Protein AF-A0A1W9VYF2-F1 (afdb_monomer_lite)

pLDDT: mean 95.21, std 4.25, range [75.44, 98.88]

Structure (mmCIF, N/CA/C/O backbone):
data_AF-A0A1W9VYF2-F1
#
_entry.id   AF-A0A1W9VYF2-F1
#
loop_
_atom_site.group_PDB
_atom_site.id
_atom_site.type_symbol
_atom_site.label_atom_id
_atom_site.label_alt_id
_atom_site.label_comp_id
_atom_site.label_asym_id
_atom_site.label_entity_id
_atom_site.label_seq_id
_atom_site.pdbx_PDB_ins_code
_atom_site.Cartn_x
_atom_site.Cartn_y
_atom_site.Cartn_z
_atom_site.occupancy
_atom_site.B_iso_or_equiv
_atom_site.auth_seq_id
_atom_site.auth_comp_id
_atom_site.auth_asym_id
_atom_site.auth_atom_id
_atom_site.pdbx_PDB_model_num
ATOM 1 N N . MET A 1 1 ? -9.624 -2.101 23.309 1.00 89.81 1 MET A N 1
ATOM 2 C CA . MET A 1 1 ? -10.093 -1.834 21.941 1.00 89.81 1 MET A CA 1
ATOM 3 C C . MET A 1 1 ? -11.148 -2.857 21.563 1.00 89.81 1 MET A C 1
ATOM 5 O O . MET A 1 1 ? -10.836 -4.040 21.660 1.00 89.81 1 MET A O 1
ATOM 9 N N . LYS A 1 2 ? -12.375 -2.446 21.208 1.00 95.94 2 LYS A N 1
ATOM 10 C CA . LYS A 1 2 ? -13.459 -3.371 20.813 1.00 95.94 2 LYS A CA 1
ATOM 11 C C . LYS A 1 2 ? -13.725 -3.391 19.311 1.00 95.94 2 LYS A C 1
ATOM 13 O O . LYS A 1 2 ? -13.989 -4.467 18.780 1.00 95.94 2 LYS A O 1
ATOM 18 N N . ARG A 1 3 ? -13.649 -2.240 18.632 1.00 98.38 3 ARG A N 1
ATOM 19 C CA . ARG A 1 3 ? -13.927 -2.127 17.190 1.00 98.38 3 ARG A CA 1
ATOM 20 C C . ARG A 1 3 ? -12.833 -1.376 16.450 1.00 98.38 3 ARG A C 1
ATOM 22 O O . ARG A 1 3 ? -12.400 -0.316 16.900 1.00 98.38 3 ARG A O 1
ATOM 29 N N . ILE A 1 4 ? -12.430 -1.901 15.298 1.00 98.50 4 ILE A N 1
ATOM 30 C CA . ILE A 1 4 ? -11.507 -1.233 14.375 1.00 98.50 4 ILE A CA 1
ATOM 31 C C . ILE A 1 4 ? -12.092 -1.161 12.969 1.00 98.50 4 ILE A C 1
ATOM 33 O O . ILE A 1 4 ? -12.910 -1.998 12.588 1.00 98.50 4 ILE A O 1
ATOM 37 N N . ALA A 1 5 ? -11.613 -0.209 12.178 1.00 98.75 5 ALA A N 1
ATOM 38 C CA . ALA A 1 5 ? -11.848 -0.144 10.747 1.00 98.75 5 ALA A CA 1
ATOM 39 C C . ALA A 1 5 ? -10.572 -0.405 9.946 1.00 98.75 5 ALA A C 1
ATOM 41 O O . ALA A 1 5 ? -9.467 -0.083 10.381 1.00 98.75 5 ALA A O 1
ATOM 42 N N . ILE A 1 6 ? -10.733 -0.962 8.750 1.00 98.88 6 ILE A N 1
ATOM 43 C CA . ILE A 1 6 ? -9.671 -1.143 7.763 1.00 98.88 6 ILE A CA 1
ATOM 44 C C . ILE A 1 6 ? -10.115 -0.464 6.473 1.00 98.88 6 ILE A C 1
ATOM 46 O O . ILE A 1 6 ? -11.250 -0.653 6.029 1.00 98.88 6 ILE A O 1
ATOM 50 N N . LEU A 1 7 ? -9.214 0.294 5.852 1.00 98.56 7 LEU A N 1
ATOM 51 C CA . LEU A 1 7 ? -9.429 0.865 4.526 1.00 98.56 7 LEU A CA 1
ATOM 52 C C . LEU A 1 7 ? -8.199 0.701 3.641 1.00 98.56 7 LEU A C 1
ATOM 54 O O . LEU A 1 7 ? -7.068 0.611 4.122 1.00 98.56 7 LEU A O 1
ATOM 58 N N . THR A 1 8 ? -8.433 0.725 2.332 1.00 98.56 8 THR A N 1
ATOM 59 C CA . THR A 1 8 ? -7.388 0.913 1.322 1.00 98.56 8 THR A CA 1
ATOM 60 C C . THR A 1 8 ? -7.601 2.224 0.590 1.00 98.56 8 THR A C 1
ATOM 62 O O . THR A 1 8 ? -8.731 2.550 0.225 1.00 98.56 8 THR A O 1
ATOM 65 N N . SER A 1 9 ? -6.527 2.975 0.365 1.00 97.25 9 SER A N 1
ATOM 66 C CA . SER A 1 9 ? -6.583 4.276 -0.303 1.00 97.25 9 SER A CA 1
ATOM 67 C C . SER A 1 9 ? -5.342 4.505 -1.167 1.00 97.25 9 SER A C 1
ATOM 69 O O .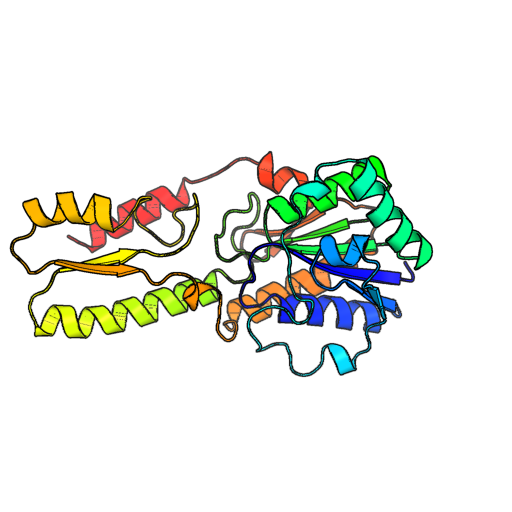 SER A 1 9 ? -4.241 4.076 -0.821 1.00 97.25 9 SER A O 1
ATOM 71 N N . GLY A 1 10 ? -5.515 5.224 -2.276 1.00 94.25 10 GLY A N 1
ATOM 72 C CA . GLY A 1 10 ? -4.470 5.470 -3.269 1.00 94.25 10 GLY A CA 1
ATOM 73 C C . GLY A 1 10 ? -4.517 4.490 -4.442 1.00 94.25 10 GLY A C 1
ATOM 74 O O . GLY A 1 10 ? -5.559 3.901 -4.732 1.00 94.25 10 GLY A O 1
ATOM 75 N N . GLY A 1 11 ? -3.399 4.364 -5.159 1.00 94.00 11 GLY A N 1
ATOM 76 C CA . GLY A 1 11 ? -3.249 3.328 -6.181 1.00 94.00 11 GLY A CA 1
ATOM 77 C C . GLY A 1 11 ? -3.254 1.945 -5.545 1.00 94.00 11 GLY A C 1
ATOM 78 O O . GLY A 1 11 ? -2.659 1.773 -4.488 1.00 94.00 11 GLY A O 1
ATOM 79 N N . ASP A 1 12 ? -3.924 0.979 -6.162 1.00 94.81 12 ASP A N 1
ATOM 80 C CA . ASP A 1 12 ? -3.864 -0.401 -5.706 1.00 94.81 12 ASP A CA 1
ATOM 81 C C . ASP A 1 12 ? -2.477 -1.008 -5.950 1.00 94.81 12 ASP A C 1
ATOM 83 O O . ASP A 1 12 ? -1.763 -0.627 -6.880 1.00 94.81 12 ASP A O 1
ATOM 87 N N . ALA A 1 13 ? -2.101 -1.938 -5.074 1.00 97.44 13 ALA A N 1
ATOM 88 C CA . ALA A 1 13 ? -0.826 -2.635 -5.122 1.00 97.44 13 ALA A CA 1
ATOM 89 C C . ALA A 1 13 ? -1.033 -4.129 -4.809 1.00 97.44 13 ALA A C 1
ATOM 91 O O . ALA A 1 13 ? -1.856 -4.466 -3.937 1.00 97.44 13 ALA A O 1
ATOM 92 N N . PRO A 1 14 ? -0.314 -5.048 -5.480 1.00 98.44 14 PRO A N 1
ATOM 93 C CA . PRO A 1 14 ? -0.418 -6.471 -5.187 1.00 98.44 14 PRO A CA 1
ATOM 94 C C . PRO A 1 14 ? -0.058 -6.760 -3.726 1.00 98.44 14 PRO A C 1
ATOM 96 O O . PRO A 1 14 ? 1.041 -6.479 -3.269 1.00 98.44 14 PRO A O 1
ATOM 99 N N . GLY A 1 15 ? -0.996 -7.341 -2.974 1.00 98.38 15 GLY A N 1
ATOM 100 C CA . GLY A 1 15 ? -0.792 -7.683 -1.560 1.00 98.38 15 GLY A CA 1
ATOM 101 C C . GLY A 1 15 ? -1.627 -6.862 -0.577 1.00 98.38 15 GLY A C 1
ATOM 102 O O . GLY A 1 15 ? -1.726 -7.250 0.588 1.00 98.38 15 GLY A O 1
ATOM 103 N N . MET A 1 16 ? -2.336 -5.818 -1.026 1.00 98.62 16 MET A N 1
ATOM 104 C CA . MET A 1 16 ? -3.302 -5.102 -0.176 1.00 98.62 16 MET A CA 1
ATOM 105 C C . MET A 1 16 ? -4.349 -6.046 0.440 1.00 98.62 16 MET A C 1
ATOM 107 O O . MET A 1 16 ? -4.619 -5.977 1.639 1.00 98.62 16 MET A O 1
ATOM 111 N N . ASN A 1 17 ? -4.880 -7.001 -0.334 1.00 98.75 17 ASN A N 1
ATOM 112 C CA . ASN A 1 17 ? -5.787 -8.030 0.191 1.00 98.75 17 ASN A CA 1
ATOM 113 C C . ASN A 1 17 ? -5.143 -8.927 1.260 1.00 98.75 17 ASN A C 1
ATOM 115 O O . ASN A 1 17 ? -5.816 -9.336 2.208 1.00 98.75 17 ASN A O 1
ATOM 119 N N . ALA A 1 18 ? -3.847 -9.231 1.141 1.00 98.75 18 ALA A N 1
ATOM 120 C CA . ALA A 1 18 ? -3.127 -10.005 2.148 1.00 98.75 18 ALA A CA 1
ATOM 121 C C . ALA A 1 18 ? -2.985 -9.215 3.462 1.00 98.75 18 ALA A C 1
ATOM 123 O O . ALA A 1 18 ? -3.180 -9.793 4.535 1.00 98.75 18 ALA A O 1
ATOM 124 N N . ALA A 1 19 ? -2.747 -7.900 3.384 1.00 98.81 19 ALA A N 1
ATOM 125 C CA . ALA A 1 19 ? -2.722 -7.011 4.546 1.00 98.81 19 ALA A CA 1
ATOM 126 C C . ALA A 1 19 ? -4.100 -6.912 5.218 1.00 98.81 19 ALA A C 1
ATOM 128 O O . ALA A 1 19 ? -4.196 -7.155 6.422 1.00 98.81 19 ALA A O 1
ATOM 129 N N . ILE A 1 20 ? -5.168 -6.663 4.440 1.00 98.88 20 ILE A N 1
ATOM 130 C CA . ILE A 1 20 ? -6.562 -6.644 4.928 1.00 98.88 20 ILE A CA 1
ATOM 131 C C . ILE A 1 20 ? -6.882 -7.953 5.648 1.00 98.88 20 ILE A C 1
ATOM 133 O O . ILE A 1 20 ? -7.327 -7.949 6.795 1.00 98.88 20 ILE A O 1
ATOM 137 N N . ARG A 1 21 ? -6.620 -9.091 4.993 1.00 98.75 21 ARG A N 1
ATOM 138 C CA . ARG A 1 21 ? -6.884 -10.417 5.556 1.00 98.75 21 ARG A CA 1
ATOM 139 C C . ARG A 1 21 ? -6.138 -10.632 6.863 1.00 98.75 21 ARG A C 1
ATOM 141 O O . ARG A 1 21 ? -6.721 -11.176 7.797 1.00 98.75 21 ARG A O 1
ATOM 148 N N . SER A 1 22 ? -4.855 -10.282 6.912 1.00 98.69 22 SER A N 1
ATOM 149 C CA . SER A 1 22 ? -4.035 -10.497 8.104 1.00 98.69 22 SER A CA 1
ATOM 150 C C . SER A 1 22 ? -4.517 -9.650 9.275 1.00 98.69 22 SER A C 1
ATOM 152 O O . SER A 1 22 ? -4.789 -10.198 10.341 1.00 98.69 22 SER A O 1
ATOM 154 N N . ALA A 1 23 ? -4.720 -8.349 9.051 1.00 98.75 23 ALA A N 1
ATOM 155 C CA . ALA A 1 23 ? -5.247 -7.444 10.062 1.00 98.75 23 ALA A CA 1
ATOM 156 C C . ALA A 1 23 ? -6.623 -7.907 10.568 1.00 98.75 23 ALA A C 1
ATOM 158 O O . ALA A 1 23 ? -6.809 -8.093 11.768 1.00 98.75 23 ALA A O 1
ATOM 159 N N . ALA A 1 24 ? -7.560 -8.210 9.665 1.00 98.75 24 ALA A N 1
ATOM 160 C CA . ALA A 1 24 ? -8.892 -8.667 10.050 1.00 98.75 24 ALA A CA 1
ATOM 161 C C . ALA A 1 24 ? -8.847 -9.978 10.853 1.00 98.75 24 ALA A C 1
ATOM 163 O O . ALA A 1 24 ? -9.420 -10.063 11.935 1.00 98.75 24 ALA A O 1
ATOM 164 N N . LYS A 1 25 ? -8.119 -10.999 10.374 1.00 98.56 25 LYS A N 1
ATOM 165 C CA . LYS A 1 25 ? -8.026 -12.291 11.075 1.00 98.56 25 LYS A CA 1
ATOM 166 C C . LYS A 1 25 ? -7.328 -12.184 12.428 1.00 98.56 25 LYS A C 1
ATOM 168 O O . LYS A 1 25 ? -7.745 -12.857 13.367 1.00 98.56 25 LYS A O 1
ATOM 173 N N . PHE A 1 26 ? -6.291 -11.358 12.536 1.00 98.38 26 PHE A N 1
ATOM 174 C CA . PHE A 1 26 ? -5.593 -11.142 13.799 1.00 98.38 26 PHE A CA 1
ATOM 175 C C . PHE A 1 26 ? -6.471 -10.387 14.806 1.00 98.38 26 PHE A C 1
ATOM 177 O O . PHE A 1 26 ? -6.482 -10.741 15.983 1.00 98.38 26 PHE A O 1
ATOM 184 N N . ALA A 1 27 ? -7.260 -9.411 14.350 1.00 98.50 27 ALA A N 1
ATOM 185 C CA . ALA A 1 27 ? -8.252 -8.724 15.174 1.00 98.50 27 ALA A CA 1
ATOM 186 C C . ALA A 1 27 ? -9.364 -9.677 15.648 1.00 98.50 27 ALA A C 1
ATOM 188 O O . ALA A 1 27 ? -9.627 -9.748 16.848 1.00 98.50 27 ALA A O 1
ATOM 189 N N . PHE A 1 28 ? -9.930 -10.497 14.750 1.00 98.38 28 PHE A N 1
ATOM 190 C CA . PHE A 1 28 ? -10.927 -11.513 15.115 1.00 98.38 28 PHE A CA 1
ATOM 191 C C . PHE A 1 28 ? -10.405 -12.489 16.174 1.00 98.38 28 PHE A C 1
ATOM 193 O O . PHE A 1 28 ? -11.129 -12.826 17.107 1.00 98.38 28 PHE A O 1
ATOM 200 N N . TYR A 1 29 ? -9.144 -12.917 16.059 1.00 97.81 29 TYR A N 1
ATOM 201 C CA . TYR A 1 29 ? -8.507 -13.794 17.045 1.00 97.81 29 TYR A CA 1
ATOM 202 C C . TYR A 1 29 ? -8.450 -13.165 18.450 1.00 97.81 29 TYR A C 1
ATOM 204 O O . TYR A 1 29 ? -8.594 -13.875 19.440 1.00 97.81 29 TYR A O 1
ATOM 212 N N . HIS A 1 30 ? -8.303 -11.841 18.545 1.00 97.81 30 HIS A N 1
ATOM 213 C CA . HIS A 1 30 ? -8.312 -11.101 19.813 1.00 97.81 30 HIS A CA 1
ATOM 214 C C . HIS A 1 30 ? -9.718 -10.643 20.244 1.00 97.81 30 HIS A C 1
ATOM 216 O O . HIS A 1 30 ? -9.843 -9.847 21.172 1.00 97.81 30 HIS A O 1
ATOM 222 N N . GLY A 1 31 ? -10.779 -11.121 19.583 1.00 97.75 31 GLY A N 1
ATOM 223 C CA . GLY A 1 31 ? -12.160 -10.748 19.902 1.00 97.75 31 GLY A CA 1
ATOM 224 C C . GLY A 1 31 ? -12.529 -9.310 19.524 1.00 97.75 31 GLY A C 1
ATOM 225 O O . GLY A 1 31 ? -13.499 -8.778 20.056 1.00 97.75 31 GLY A O 1
ATOM 226 N N . ILE A 1 32 ? -11.766 -8.678 18.627 1.00 98.44 32 ILE A N 1
ATOM 227 C CA . ILE A 1 32 ? -12.019 -7.321 18.130 1.00 98.44 32 ILE A CA 1
ATOM 228 C C . ILE A 1 32 ? -12.933 -7.407 16.902 1.00 98.44 32 ILE A C 1
ATOM 230 O O . ILE A 1 32 ? -12.676 -8.180 15.974 1.00 98.44 32 ILE A O 1
ATOM 234 N N . GLU A 1 33 ? -13.995 -6.603 16.876 1.00 98.62 33 GLU A N 1
ATOM 235 C CA . GLU A 1 33 ? -14.866 -6.480 15.708 1.00 98.62 33 GLU A CA 1
ATOM 236 C C . GLU A 1 33 ? -14.195 -5.613 14.637 1.00 98.62 33 GLU A C 1
ATOM 238 O O . GLU A 1 33 ? -13.602 -4.574 14.932 1.00 98.62 33 GLU A O 1
ATOM 243 N N . VAL A 1 34 ? -14.300 -6.030 13.378 1.00 98.81 34 VAL A N 1
ATOM 244 C CA . VAL A 1 34 ? -13.634 -5.363 12.255 1.00 98.81 34 VAL A CA 1
ATOM 245 C C . VAL A 1 34 ? -14.679 -4.817 11.301 1.00 98.81 34 VAL A C 1
ATOM 247 O O . VAL A 1 34 ? -15.608 -5.529 10.920 1.00 98.81 34 VAL A O 1
ATOM 250 N N . PHE A 1 35 ? -14.498 -3.571 10.887 1.00 98.88 35 PHE A N 1
ATOM 251 C CA . PHE A 1 35 ? -15.291 -2.908 9.866 1.00 98.88 35 PHE A CA 1
ATOM 252 C C . PHE A 1 35 ? -14.426 -2.634 8.635 1.00 98.88 35 PHE A C 1
ATOM 254 O O . PHE A 1 35 ? -13.269 -2.232 8.740 1.00 98.88 35 PHE A O 1
ATOM 261 N N . GLY A 1 36 ? -14.981 -2.868 7.455 1.00 98.81 36 GLY A N 1
ATOM 262 C CA . GLY A 1 36 ? -14.371 -2.498 6.189 1.00 98.81 36 GLY A CA 1
ATOM 263 C C . GLY A 1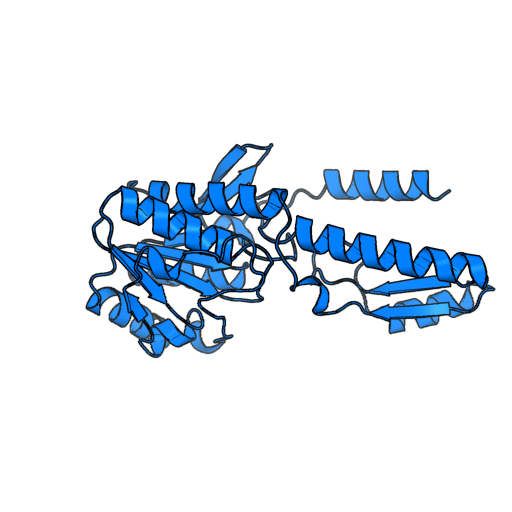 36 ? -14.939 -1.165 5.736 1.00 98.81 36 GLY A C 1
ATOM 264 O O . GLY A 1 36 ? -16.157 -1.001 5.705 1.00 98.81 36 GLY A O 1
ATOM 265 N N . VAL A 1 37 ? -14.071 -0.233 5.356 1.00 98.81 37 VAL A N 1
ATOM 266 C CA . VAL A 1 37 ? -14.474 1.013 4.697 1.00 98.81 37 VAL A CA 1
ATOM 267 C C . VAL A 1 37 ? -14.195 0.862 3.213 1.00 98.81 37 VAL A C 1
ATOM 269 O O . VAL A 1 37 ? -13.042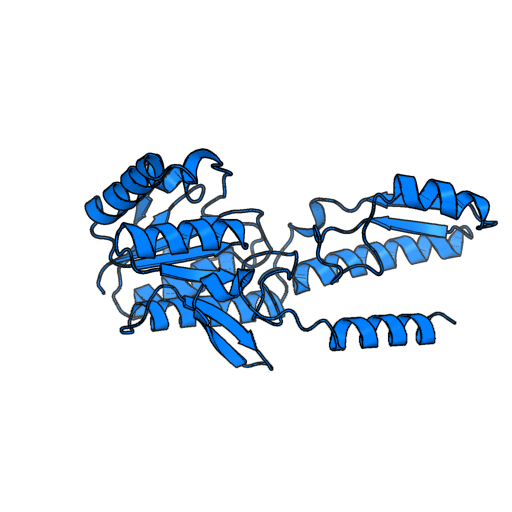 0.672 2.808 1.00 98.81 37 VAL A O 1
ATOM 272 N N . ARG A 1 38 ? -15.242 0.907 2.389 1.00 98.38 38 ARG A N 1
ATOM 273 C CA . ARG A 1 38 ? -15.057 0.773 0.942 1.00 98.38 38 ARG A CA 1
ATOM 274 C C . ARG A 1 38 ? -14.561 2.081 0.330 1.00 98.38 38 ARG A C 1
ATOM 276 O O . ARG A 1 38 ? -14.814 3.148 0.861 1.00 98.38 38 ARG A O 1
ATOM 283 N N . ARG A 1 39 ? -13.881 2.032 -0.819 1.00 98.12 39 ARG A N 1
ATOM 284 C CA . ARG A 1 39 ? -13.477 3.223 -1.600 1.00 98.12 39 ARG A CA 1
ATOM 285 C C . ARG A 1 39 ? -12.678 4.254 -0.782 1.00 98.12 39 ARG A C 1
ATOM 287 O O . ARG A 1 39 ? -12.793 5.458 -1.010 1.00 98.12 39 ARG A O 1
ATOM 294 N N . GLY A 1 40 ? -11.857 3.782 0.156 1.00 97.94 40 GLY A N 1
ATOM 295 C CA . GLY A 1 40 ? -10.993 4.616 0.991 1.00 97.94 40 GLY A CA 1
ATOM 296 C C . GLY A 1 40 ? -11.745 5.727 1.729 1.00 97.94 40 GLY A C 1
ATOM 297 O O . GLY A 1 40 ? -12.843 5.523 2.244 1.00 97.94 40 GLY A O 1
ATOM 298 N N . TYR A 1 41 ? -11.168 6.929 1.754 1.00 98.31 41 TYR A N 1
ATOM 299 C CA . TYR A 1 41 ? -11.780 8.081 2.423 1.00 98.31 41 TYR A CA 1
ATOM 300 C C . TYR A 1 41 ? -13.124 8.499 1.832 1.00 98.31 41 TYR A C 1
ATOM 302 O O . TYR A 1 41 ? -13.959 9.030 2.559 1.00 98.31 41 TYR A O 1
ATOM 310 N N . LYS A 1 42 ? -13.373 8.215 0.545 1.00 98.12 42 LYS A N 1
ATOM 311 C CA . LYS A 1 42 ? -14.676 8.501 -0.056 1.00 98.12 42 LYS A CA 1
ATOM 312 C C . LYS A 1 42 ? -15.787 7.660 0.570 1.00 98.12 42 LYS A C 1
ATOM 314 O O . LYS A 1 42 ? -16.809 8.213 0.952 1.00 98.12 42 LYS A O 1
ATOM 319 N N . GLY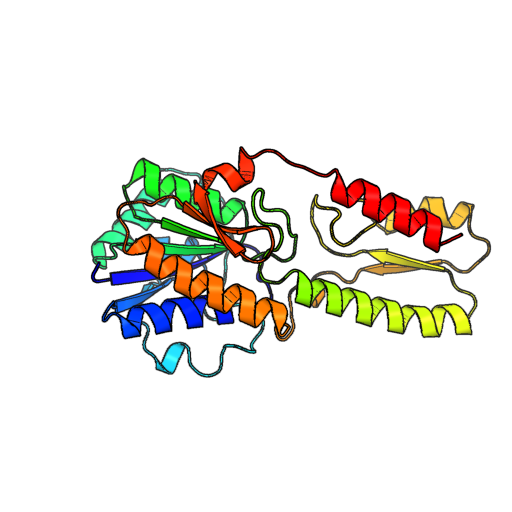 A 1 43 ? -15.600 6.353 0.742 1.00 98.25 43 GLY A N 1
ATOM 320 C CA . GLY A 1 43 ? -16.626 5.579 1.446 1.00 98.25 43 GLY A CA 1
ATOM 321 C C . GLY A 1 43 ? -16.701 5.909 2.930 1.00 98.25 43 GLY A C 1
ATOM 322 O O . GLY A 1 43 ? -17.772 5.785 3.504 1.00 98.25 43 GLY A O 1
ATOM 323 N N . MET A 1 44 ? -15.625 6.412 3.544 1.00 98.19 44 MET A N 1
ATOM 324 C CA . MET A 1 44 ? -15.693 6.900 4.925 1.00 98.19 44 MET A CA 1
ATOM 325 C C . MET A 1 44 ? -16.666 8.077 5.069 1.00 98.19 44 MET A C 1
ATOM 327 O O . MET A 1 44 ? -17.468 8.073 5.995 1.00 98.19 44 MET A O 1
ATOM 331 N N . ILE A 1 45 ? -16.634 9.054 4.153 1.00 98.12 45 ILE A N 1
ATOM 332 C CA . ILE A 1 45 ? -17.575 10.192 4.171 1.00 98.12 45 ILE A CA 1
ATOM 333 C C . ILE A 1 45 ? -18.987 9.785 3.736 1.00 98.12 45 ILE A C 1
ATOM 335 O O . ILE A 1 45 ? -19.962 10.261 4.307 1.00 98.12 45 ILE A O 1
ATOM 339 N N . ASP A 1 46 ? -19.098 8.866 2.773 1.00 98.19 46 ASP A N 1
ATOM 340 C CA . ASP A 1 46 ? -20.380 8.373 2.256 1.00 98.19 46 ASP A CA 1
ATOM 341 C C . ASP A 1 46 ? -21.039 7.359 3.219 1.00 98.19 46 ASP A C 1
ATOM 343 O O . ASP A 1 46 ? -22.103 6.818 2.920 1.00 98.19 46 ASP A O 1
ATOM 347 N N . ASN A 1 47 ? -20.398 7.084 4.360 1.00 98.25 47 ASN A N 1
ATOM 348 C CA . ASN A 1 47 ? -20.790 6.091 5.355 1.00 98.25 47 ASN A CA 1
ATOM 349 C C . ASN A 1 47 ? -20.931 4.656 4.796 1.00 98.25 47 ASN A C 1
ATOM 351 O O . ASN A 1 47 ? -21.745 3.856 5.252 1.00 98.25 47 ASN A O 1
ATOM 355 N N . ASP A 1 48 ? -20.111 4.313 3.801 1.00 98.50 48 ASP A N 1
ATOM 356 C CA . ASP A 1 48 ? -19.976 2.969 3.229 1.00 98.50 48 ASP A CA 1
ATOM 357 C C . ASP A 1 48 ? -19.018 2.116 4.075 1.00 98.50 48 ASP A C 1
ATOM 359 O O . ASP A 1 48 ? -17.915 1.723 3.665 1.00 98.50 48 ASP A O 1
ATOM 363 N N . ILE A 1 49 ? -19.459 1.899 5.312 1.00 98.75 49 ILE A N 1
ATOM 364 C CA . ILE A 1 49 ? -18.766 1.171 6.366 1.00 98.75 49 ILE A CA 1
ATOM 365 C C . ILE A 1 49 ? -19.601 -0.066 6.682 1.00 98.75 49 ILE A C 1
ATOM 367 O O . ILE A 1 49 ? -20.793 0.024 6.968 1.00 98.75 49 ILE A O 1
ATOM 371 N N . PHE A 1 50 ? -18.991 -1.247 6.628 1.00 98.62 50 PHE A N 1
ATOM 372 C CA . PHE A 1 50 ? -19.706 -2.500 6.859 1.00 98.62 50 PHE A CA 1
ATOM 373 C C . PHE A 1 50 ? -18.935 -3.411 7.803 1.00 98.62 50 PHE A C 1
ATOM 375 O O . PHE A 1 50 ? -17.707 -3.483 7.765 1.00 98.62 50 PHE A O 1
ATOM 382 N N . LYS A 1 51 ? -19.659 -4.140 8.651 1.00 98.56 51 LYS A N 1
ATOM 383 C CA . LYS A 1 51 ? -19.059 -5.129 9.546 1.00 98.56 51 LYS A CA 1
ATOM 384 C C . LYS A 1 51 ? -18.523 -6.307 8.734 1.00 98.56 51 LYS A C 1
ATOM 386 O O . LYS A 1 51 ? -19.251 -6.892 7.936 1.00 98.56 51 LYS A O 1
ATOM 391 N N . MET A 1 52 ? -17.265 -6.660 8.962 1.00 98.38 52 MET A N 1
ATOM 392 C CA . MET A 1 52 ? -16.598 -7.786 8.318 1.00 98.38 52 MET A CA 1
ATOM 393 C C . MET A 1 52 ? -16.695 -9.047 9.174 1.00 98.38 52 MET A C 1
ATOM 395 O O . MET A 1 52 ? -16.686 -9.014 10.405 1.00 98.38 52 MET A O 1
ATOM 399 N N . THR A 1 53 ? -16.709 -10.184 8.495 1.00 97.69 53 THR A N 1
ATOM 400 C CA . THR A 1 53 ? -16.668 -11.528 9.063 1.00 97.69 53 THR A CA 1
ATOM 401 C C . THR A 1 53 ? -15.428 -12.279 8.574 1.00 97.69 53 THR A C 1
ATOM 403 O O . THR A 1 53 ? -14.771 -11.897 7.604 1.00 97.69 53 THR A O 1
ATOM 406 N N . SER A 1 54 ? -15.109 -13.406 9.218 1.00 95.50 54 SER A N 1
ATOM 407 C CA . SER A 1 54 ? -13.995 -14.269 8.792 1.00 95.50 54 SER A CA 1
ATOM 408 C C . SER A 1 54 ? -14.155 -14.783 7.350 1.00 95.50 54 SER A C 1
ATOM 410 O O . SER A 1 54 ? -13.159 -14.977 6.649 1.00 95.50 54 SER A O 1
ATOM 412 N N . SER A 1 55 ? -15.399 -14.961 6.886 1.00 96.94 55 SER A N 1
ATOM 413 C CA . SER A 1 55 ? -15.720 -15.351 5.508 1.00 96.94 55 SER A CA 1
ATOM 414 C C . SER A 1 55 ? -15.379 -14.274 4.482 1.00 96.94 55 SER A C 1
ATOM 416 O O . SER A 1 55 ? -14.881 -14.626 3.415 1.00 96.94 55 SER A O 1
ATOM 418 N N . ASP A 1 56 ? -15.567 -12.991 4.806 1.00 97.50 56 ASP A N 1
ATOM 419 C CA . ASP A 1 56 ? -15.323 -11.882 3.869 1.00 97.50 56 ASP A CA 1
ATOM 420 C C . ASP A 1 56 ? -13.851 -11.779 3.451 1.00 97.50 56 ASP A C 1
ATOM 422 O O . ASP A 1 56 ? -13.539 -11.347 2.346 1.00 97.50 56 ASP A O 1
ATOM 426 N N . VAL A 1 57 ? -12.937 -12.220 4.322 1.00 97.44 57 VAL A N 1
ATOM 427 C CA . VAL A 1 57 ? -11.483 -12.220 4.080 1.00 97.44 57 VAL A CA 1
ATOM 428 C C . VAL A 1 57 ? -10.923 -13.605 3.741 1.00 97.44 57 VAL A C 1
ATOM 430 O O . VAL A 1 57 ? -9.709 -13.843 3.796 1.00 97.44 57 VAL A O 1
ATOM 433 N N . SER A 1 58 ? -11.793 -14.562 3.418 1.00 96.44 58 SER A N 1
ATOM 434 C CA . SER A 1 58 ? -11.385 -15.894 2.980 1.00 96.44 58 SER A CA 1
ATOM 435 C C . SER A 1 58 ? -11.046 -15.905 1.487 1.00 96.44 58 SER A C 1
ATOM 437 O O . SER A 1 58 ? -11.728 -15.286 0.680 1.00 96.44 58 SER A O 1
ATOM 439 N N . GLY A 1 59 ? -9.982 -16.617 1.103 1.00 95.75 59 GLY A N 1
ATOM 440 C CA . GLY A 1 59 ? -9.624 -16.804 -0.312 1.00 95.75 59 GLY A CA 1
ATOM 441 C C . GLY A 1 59 ? -9.172 -15.543 -1.063 1.00 95.75 59 GLY A C 1
ATOM 442 O O . GLY A 1 59 ? -9.286 -15.510 -2.285 1.00 95.75 59 GLY A O 1
ATOM 443 N N . ILE A 1 60 ? -8.698 -14.508 -0.353 1.00 97.94 60 ILE A N 1
ATOM 444 C CA . ILE A 1 60 ? -8.216 -13.249 -0.959 1.00 97.94 60 ILE A CA 1
ATOM 445 C C . ILE A 1 60 ? -6.696 -13.043 -0.871 1.00 97.94 60 ILE A C 1
ATOM 447 O O . ILE A 1 60 ? -6.188 -12.059 -1.394 1.00 97.94 60 ILE A O 1
ATOM 451 N N . ILE A 1 61 ? -5.956 -13.932 -0.197 1.00 97.94 61 ILE A N 1
ATOM 452 C CA . ILE A 1 61 ? -4.518 -13.738 0.084 1.00 97.94 61 ILE A CA 1
ATOM 453 C C . ILE A 1 61 ? -3.656 -13.651 -1.186 1.00 97.94 61 ILE A C 1
ATOM 455 O O . ILE A 1 61 ? -2.630 -12.982 -1.197 1.00 97.94 61 ILE A O 1
ATOM 459 N N . ASP A 1 62 ? -4.076 -14.336 -2.239 1.00 96.75 62 ASP A N 1
ATOM 460 C CA . ASP A 1 62 ? -3.433 -14.461 -3.544 1.00 96.75 62 ASP A CA 1
ATOM 461 C C . ASP A 1 62 ? -4.083 -13.578 -4.618 1.00 96.75 62 ASP A C 1
ATOM 463 O O . ASP A 1 62 ? -3.674 -13.606 -5.776 1.00 96.75 62 ASP A O 1
ATOM 467 N N . ARG A 1 63 ? -5.083 -12.770 -4.254 1.00 97.94 63 ARG A N 1
ATOM 468 C CA . ARG A 1 63 ? -5.757 -11.870 -5.191 1.00 97.94 63 ARG A CA 1
ATOM 469 C C . ARG A 1 63 ? -5.057 -10.516 -5.235 1.00 97.94 63 ARG A C 1
ATOM 471 O O . ARG A 1 63 ? -4.859 -9.886 -4.194 1.00 97.94 63 ARG A O 1
ATOM 478 N N . GLY A 1 64 ? -4.758 -10.050 -6.446 1.00 96.81 64 GLY A N 1
ATOM 479 C CA . GLY A 1 64 ? -4.352 -8.666 -6.701 1.00 96.81 64 GLY A CA 1
ATOM 480 C C . GLY A 1 64 ? -5.445 -7.645 -6.371 1.00 96.81 64 GLY A C 1
ATOM 481 O O . GLY A 1 64 ? -6.582 -8.008 -6.051 1.00 96.81 64 GLY A O 1
ATOM 482 N N . GLY A 1 65 ? -5.099 -6.361 -6.464 1.00 97.31 65 GLY A N 1
ATOM 483 C CA . GLY A 1 65 ? -6.001 -5.255 -6.143 1.00 97.31 65 GLY A CA 1
ATOM 484 C C . GLY A 1 65 ? -6.413 -5.213 -4.664 1.00 97.31 65 GLY A C 1
ATOM 485 O O . GLY A 1 65 ? -5.712 -5.710 -3.780 1.00 97.31 65 GLY A O 1
ATOM 486 N N . THR A 1 66 ? -7.589 -4.639 -4.393 1.00 98.31 66 THR A N 1
ATOM 487 C CA . THR A 1 66 ? -8.178 -4.539 -3.046 1.00 98.31 66 THR A CA 1
ATOM 488 C C . THR A 1 66 ? -9.681 -4.833 -3.056 1.00 98.31 66 THR A C 1
ATOM 490 O O . THR A 1 66 ? -10.439 -4.242 -3.825 1.00 98.31 66 THR A O 1
ATOM 493 N N . MET A 1 67 ? -10.140 -5.712 -2.158 1.00 97.88 67 MET A N 1
ATOM 494 C CA . MET A 1 67 ? -11.561 -6.036 -1.975 1.00 97.88 67 MET A CA 1
ATOM 495 C C . MET A 1 67 ? -12.380 -4.869 -1.408 1.00 97.88 67 MET A C 1
ATOM 497 O O . MET A 1 67 ? -13.599 -4.842 -1.561 1.00 97.88 67 MET A O 1
ATOM 501 N N . LEU A 1 68 ? -11.718 -3.914 -0.748 1.00 98.31 68 LEU A N 1
ATOM 502 C CA . LEU A 1 68 ? -12.360 -2.721 -0.204 1.00 98.31 68 LEU A CA 1
ATOM 503 C C . LEU A 1 68 ? -12.488 -1.622 -1.262 1.00 98.31 68 LEU A C 1
ATOM 505 O O . LEU A 1 68 ? -13.170 -0.636 -1.022 1.00 98.31 68 LEU A O 1
ATOM 509 N N . LEU A 1 69 ? -11.918 -1.796 -2.459 1.00 98.00 69 LEU A N 1
ATOM 510 C CA . LEU A 1 69 ? -11.819 -0.753 -3.481 1.00 98.00 69 LEU A CA 1
ATOM 511 C C . LEU A 1 69 ? -10.978 0.444 -2.996 1.00 98.00 69 LEU A C 1
ATOM 513 O O . LEU A 1 69 ? -10.587 0.557 -1.835 1.00 98.00 69 LEU A O 1
ATOM 517 N N . SER A 1 70 ? -10.694 1.362 -3.907 1.00 95.88 70 SER A N 1
ATOM 518 C CA . SER A 1 70 ? -10.019 2.622 -3.605 1.00 95.88 70 SER A CA 1
ATOM 519 C C . SER A 1 70 ? -10.628 3.724 -4.463 1.00 95.88 70 SER A C 1
ATOM 521 O O . SER A 1 70 ? -11.097 3.462 -5.572 1.00 95.88 70 SER A O 1
ATOM 523 N N . ALA A 1 71 ? -10.655 4.948 -3.948 1.00 95.38 71 ALA A N 1
ATOM 524 C CA . ALA A 1 71 ? -11.092 6.124 -4.686 1.00 95.38 71 ALA A CA 1
ATOM 525 C C . ALA A 1 71 ? -10.242 7.331 -4.287 1.00 95.38 71 ALA A C 1
ATOM 527 O O . ALA A 1 71 ? -9.828 7.464 -3.135 1.00 95.38 71 ALA A O 1
ATOM 528 N N . ARG A 1 72 ? -9.987 8.224 -5.248 1.00 92.19 72 ARG A N 1
ATOM 529 C CA . ARG A 1 72 ? -9.376 9.525 -4.963 1.00 92.19 72 ARG A CA 1
ATOM 530 C C . ARG A 1 72 ? -10.435 10.459 -4.381 1.00 92.19 72 ARG A C 1
ATOM 532 O O . ARG A 1 72 ? -11.560 10.478 -4.872 1.00 92.19 72 ARG A O 1
ATOM 539 N N . LEU A 1 73 ? -10.043 11.243 -3.382 1.00 94.75 73 LEU A N 1
ATOM 540 C CA . LEU A 1 73 ? -10.876 12.278 -2.770 1.00 94.75 73 LEU A CA 1
ATOM 541 C C . LEU A 1 73 ? -10.008 13.509 -2.441 1.00 94.75 73 LEU A C 1
ATOM 543 O O . LEU A 1 73 ? -9.527 13.632 -1.314 1.00 94.75 73 LEU A O 1
ATOM 547 N N . PRO A 1 74 ? -9.723 14.390 -3.420 1.00 93.12 74 PRO A N 1
ATOM 548 C CA . PRO A 1 74 ? -8.952 15.617 -3.189 1.00 93.12 74 PRO A CA 1
ATOM 549 C C . PRO A 1 74 ? -9.530 16.518 -2.088 1.00 93.12 74 PRO A C 1
ATOM 551 O O . PRO A 1 74 ? -8.780 17.181 -1.372 1.00 93.12 74 PRO A O 1
ATOM 554 N N . GLU A 1 75 ? -10.851 16.501 -1.932 1.00 94.44 75 GLU A N 1
ATOM 555 C CA . GLU A 1 75 ? -11.625 17.268 -0.955 1.00 94.44 75 GLU A CA 1
ATOM 556 C C . GLU A 1 75 ? -11.328 16.848 0.489 1.00 94.44 75 GLU A C 1
ATOM 558 O O . GLU A 1 75 ? -11.583 17.613 1.408 1.00 94.44 75 GLU A O 1
ATOM 563 N N . PHE A 1 76 ? -10.707 15.683 0.715 1.00 95.62 76 PHE A N 1
ATOM 564 C CA . PHE A 1 76 ? -10.304 15.238 2.054 1.00 95.62 76 PHE A CA 1
ATOM 565 C C . PHE A 1 76 ? -9.244 16.145 2.712 1.00 95.62 76 PHE A C 1
ATOM 567 O O . PHE A 1 76 ? -8.953 16.020 3.902 1.00 95.62 76 PHE A O 1
ATOM 574 N N . LYS A 1 77 ? -8.663 17.082 1.951 1.00 92.62 77 LYS A N 1
ATOM 575 C CA . LYS A 1 77 ? -7.814 18.163 2.473 1.00 92.62 77 LYS A CA 1
ATOM 576 C C . LYS A 1 77 ? -8.593 19.215 3.266 1.00 92.62 77 LYS A C 1
ATOM 578 O O . LYS A 1 77 ? -7.979 19.927 4.058 1.00 92.62 77 LYS A O 1
ATOM 583 N N . ASP A 1 78 ? -9.909 19.286 3.114 1.00 97.00 78 ASP A N 1
ATOM 584 C CA . ASP A 1 78 ? -10.774 20.176 3.884 1.00 97.00 78 ASP A CA 1
ATOM 585 C C . ASP A 1 78 ? -11.048 19.596 5.295 1.00 97.00 78 ASP A C 1
ATOM 587 O O . ASP A 1 78 ? -11.513 18.454 5.398 1.00 97.00 78 ASP A O 1
ATOM 591 N N . PRO A 1 79 ? -10.765 20.342 6.385 1.00 97.25 79 PRO A N 1
ATOM 592 C CA . PRO A 1 79 ? -11.103 19.929 7.750 1.00 97.25 79 PRO A CA 1
ATOM 593 C C . PRO A 1 79 ? -12.581 19.568 7.954 1.00 97.25 79 PRO A C 1
ATOM 595 O O . PRO A 1 79 ? -12.878 18.623 8.682 1.00 97.25 79 PRO A O 1
ATOM 598 N N . GLU A 1 80 ? -13.517 20.255 7.290 1.00 97.25 80 GLU A N 1
ATOM 599 C CA . GLU A 1 80 ? -14.950 19.960 7.443 1.00 97.25 80 GLU A CA 1
ATOM 600 C C . GLU A 1 80 ? -15.311 18.601 6.826 1.00 97.25 80 GLU A C 1
ATOM 602 O O . GLU A 1 80 ? -16.116 17.849 7.378 1.00 97.25 80 GLU A O 1
ATOM 607 N N . VAL A 1 81 ? -14.655 18.222 5.724 1.00 97.31 81 VAL A N 1
ATOM 608 C CA . VAL A 1 81 ? -14.825 16.897 5.106 1.00 97.31 81 VAL A CA 1
ATOM 609 C C . VAL A 1 81 ? -14.248 15.800 6.004 1.00 97.31 81 VAL A C 1
ATOM 611 O O . VAL A 1 81 ? -14.858 14.739 6.157 1.00 97.31 81 VAL A O 1
ATOM 614 N N . ARG A 1 82 ? -13.095 16.043 6.641 1.00 97.81 82 ARG A N 1
ATOM 615 C CA . ARG A 1 82 ? -12.502 15.088 7.594 1.00 97.81 82 ARG A CA 1
ATOM 616 C C . ARG A 1 82 ? -13.342 14.915 8.847 1.00 97.81 82 ARG A C 1
ATOM 618 O O . ARG A 1 82 ? -13.450 13.794 9.340 1.00 97.81 82 ARG A O 1
ATOM 625 N N . LYS A 1 83 ? -13.989 15.983 9.309 1.00 98.12 83 LYS A N 1
ATOM 626 C CA . LYS A 1 83 ? -14.918 15.926 10.433 1.00 98.12 83 LYS A CA 1
ATOM 627 C C . LYS A 1 83 ? -16.077 14.968 10.159 1.00 98.12 83 LYS A C 1
ATOM 629 O O . LYS A 1 83 ? -16.323 14.099 10.986 1.00 98.12 83 LYS A O 1
ATOM 634 N N . ILE A 1 84 ? -16.698 15.038 8.975 1.00 98.38 84 ILE A N 1
ATOM 635 C CA . ILE A 1 84 ? -17.748 14.084 8.558 1.00 98.38 84 ILE A CA 1
ATOM 636 C C . ILE A 1 84 ? -17.227 12.643 8.632 1.00 98.38 84 ILE A C 1
ATOM 638 O O . ILE A 1 84 ? -17.888 11.753 9.164 1.00 98.38 84 ILE A O 1
ATOM 642 N N . ALA A 1 85 ? -16.017 12.412 8.124 1.00 98.00 85 ALA A N 1
ATOM 643 C CA . ALA A 1 85 ? -15.394 11.095 8.137 1.00 98.00 85 ALA A CA 1
ATOM 644 C C . ALA A 1 85 ? -15.146 10.582 9.570 1.00 98.00 85 ALA A C 1
ATOM 646 O O . ALA A 1 85 ? -15.422 9.422 9.874 1.00 98.00 85 ALA A O 1
ATOM 647 N N . ALA A 1 86 ? -14.657 11.450 10.459 1.00 98.19 86 ALA A N 1
ATOM 648 C CA . ALA A 1 86 ? -14.426 11.131 11.863 1.00 98.19 86 ALA A CA 1
ATOM 649 C C . ALA A 1 86 ? -15.732 10.871 12.629 1.00 98.19 86 ALA A C 1
ATOM 651 O O . ALA A 1 86 ? -15.772 9.961 13.456 1.00 98.19 86 ALA A O 1
ATOM 652 N N . ASP A 1 87 ? -16.786 11.635 12.348 1.00 98.44 87 ASP A N 1
ATOM 653 C CA . ASP A 1 87 ? -18.102 11.463 12.963 1.00 98.44 87 ASP A CA 1
ATOM 654 C C . ASP A 1 87 ? -18.720 10.119 12.543 1.00 98.44 87 ASP A C 1
ATOM 656 O O . ASP A 1 87 ? -19.095 9.334 13.410 1.00 98.44 87 ASP A O 1
ATOM 660 N N . ASN A 1 88 ? -18.662 9.754 11.256 1.00 98.56 88 ASN A N 1
ATOM 661 C CA . ASN A 1 88 ? -19.116 8.438 10.784 1.00 98.56 88 ASN A CA 1
ATOM 662 C C . ASN A 1 88 ? -18.376 7.269 11.468 1.00 98.56 88 ASN A C 1
ATOM 664 O O . ASN A 1 88 ? -18.986 6.243 11.780 1.00 98.56 88 ASN A O 1
ATOM 668 N N . LEU A 1 89 ? -17.066 7.400 11.725 1.00 98.38 89 LEU A N 1
ATOM 669 C CA . LEU A 1 89 ? -16.309 6.390 12.478 1.00 98.38 89 LEU A CA 1
ATOM 670 C C . LEU A 1 89 ? -16.788 6.293 13.936 1.00 98.38 89 LEU A C 1
ATOM 672 O O . LEU A 1 89 ? -16.964 5.187 14.454 1.00 98.38 89 LEU A O 1
ATOM 676 N N . LYS A 1 90 ? -17.018 7.436 14.592 1.00 97.81 90 LYS A N 1
ATOM 677 C CA . LYS A 1 90 ? -17.501 7.499 15.980 1.00 97.81 90 LYS A CA 1
ATOM 678 C C . LYS A 1 90 ? -18.916 6.945 16.123 1.00 97.81 90 LYS A C 1
ATOM 680 O O . LYS A 1 90 ? -19.165 6.222 17.083 1.00 97.81 90 LYS A O 1
ATOM 685 N N . ASP A 1 91 ? -19.794 7.200 15.157 1.00 98.19 91 ASP A N 1
ATOM 686 C CA . ASP A 1 91 ? -21.166 6.676 15.127 1.00 98.19 91 ASP A CA 1
ATOM 687 C C . ASP A 1 91 ? -21.202 5.140 15.059 1.00 98.19 91 ASP A C 1
ATOM 689 O O . ASP A 1 91 ? -22.106 4.501 15.596 1.00 98.19 91 ASP A O 1
ATOM 693 N N . HIS A 1 92 ? -20.177 4.527 14.461 1.00 98.19 92 HIS A N 1
ATOM 694 C CA . HIS A 1 92 ? -19.977 3.073 14.449 1.00 98.19 92 HIS A CA 1
ATOM 695 C C . HIS A 1 92 ? -19.222 2.543 15.681 1.00 98.19 92 HIS A C 1
ATOM 697 O O . HIS A 1 92 ? -18.945 1.341 15.776 1.00 98.19 92 HIS A O 1
ATOM 703 N N . GLU A 1 93 ? -18.892 3.419 16.632 1.00 98.00 93 GLU A N 1
ATOM 704 C CA . GLU A 1 93 ? -18.065 3.147 17.810 1.00 98.00 93 GLU A CA 1
ATOM 705 C C . GLU A 1 93 ? -16.682 2.576 17.434 1.00 98.00 93 GLU A C 1
ATOM 707 O O . GLU A 1 93 ? -16.145 1.710 18.126 1.00 98.00 93 GLU A O 1
ATOM 712 N N . ILE A 1 94 ? -16.111 3.014 16.304 1.00 98.25 94 ILE A N 1
ATOM 713 C CA . ILE A 1 94 ? -14.789 2.577 15.842 1.00 98.25 94 ILE A CA 1
ATOM 714 C C . ILE A 1 94 ? -13.705 3.299 16.650 1.00 98.25 94 ILE A C 1
ATOM 716 O O . ILE A 1 94 ? -13.587 4.521 16.621 1.00 98.25 94 ILE A O 1
ATOM 720 N N . GLU A 1 95 ? -12.877 2.522 17.348 1.00 96.06 95 GLU A N 1
ATOM 721 C CA . GLU A 1 95 ? -11.834 3.019 18.256 1.00 96.06 95 GLU A CA 1
ATOM 722 C C . GLU A 1 95 ? -10.453 3.123 17.587 1.00 96.06 95 GLU A C 1
ATOM 724 O O . GLU A 1 95 ? -9.532 3.713 18.153 1.00 96.06 95 GLU A O 1
ATOM 729 N N . GLY A 1 96 ? -10.285 2.528 16.403 1.00 97.38 96 GLY A N 1
ATOM 730 C CA . GLY A 1 96 ? -9.021 2.523 15.675 1.00 97.38 96 GLY A CA 1
ATOM 731 C C . GLY A 1 96 ? -9.185 2.265 14.181 1.00 97.38 96 GLY A C 1
ATOM 732 O O . GLY A 1 96 ? -10.128 1.606 13.748 1.00 97.38 96 GLY A O 1
ATOM 733 N N . LEU A 1 97 ? -8.250 2.776 13.391 1.00 98.50 97 LEU A N 1
ATOM 734 C CA . LEU A 1 97 ? -8.270 2.742 11.937 1.00 98.50 97 LEU A CA 1
ATOM 735 C C . LEU A 1 97 ? -6.926 2.245 11.395 1.00 98.50 97 LEU A C 1
ATOM 737 O O . LEU A 1 97 ? -5.872 2.804 11.683 1.00 98.50 97 LEU A O 1
ATOM 741 N N . ILE A 1 98 ? -6.969 1.215 10.557 1.00 98.75 98 ILE A N 1
ATOM 742 C CA . ILE A 1 98 ? -5.825 0.755 9.770 1.00 98.75 98 ILE A CA 1
ATOM 743 C C . ILE A 1 98 ? -5.968 1.308 8.354 1.00 98.75 98 ILE A C 1
ATOM 745 O O . ILE A 1 98 ? -6.943 1.013 7.657 1.00 98.75 98 ILE A O 1
ATOM 749 N N . VAL A 1 99 ? -4.978 2.084 7.920 1.00 98.75 99 VAL A N 1
ATOM 750 C CA . VAL A 1 99 ? -4.927 2.688 6.58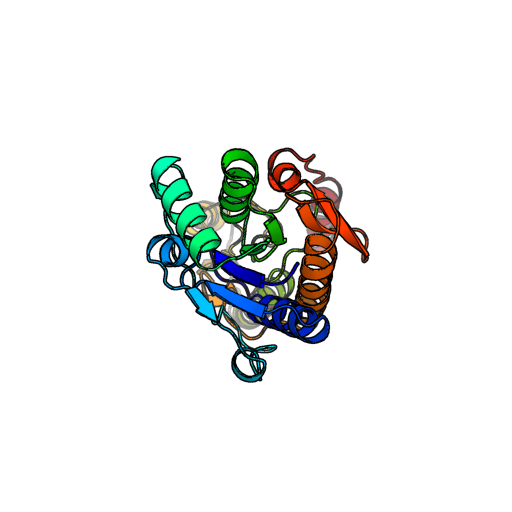6 1.00 98.75 99 VAL A CA 1
ATOM 751 C C . VAL A 1 99 ? -3.847 2.000 5.768 1.00 98.75 99 VAL A C 1
ATOM 753 O O . VAL A 1 99 ? -2.664 2.121 6.070 1.00 98.75 99 VAL A O 1
ATOM 756 N N . ILE A 1 100 ? -4.247 1.284 4.719 1.00 98.81 100 ILE A N 1
ATOM 757 C CA . ILE A 1 100 ? -3.326 0.633 3.782 1.00 98.81 100 ILE A CA 1
ATOM 758 C C . ILE A 1 100 ? -3.227 1.498 2.524 1.00 98.81 100 ILE A C 1
ATOM 760 O O . ILE A 1 100 ? -4.229 1.713 1.835 1.00 98.81 100 ILE A O 1
ATOM 764 N N . GLY A 1 101 ? -2.038 2.002 2.209 1.00 98.06 101 GLY A N 1
ATOM 765 C CA . GLY A 1 101 ? -1.860 2.867 1.044 1.00 98.06 101 GLY A CA 1
ATOM 766 C C . GLY A 1 101 ? -0.493 3.534 0.956 1.00 98.06 101 GLY A C 1
ATOM 767 O O . GLY A 1 101 ? 0.443 3.143 1.648 1.00 98.06 101 GLY A O 1
ATOM 768 N N . GLY A 1 102 ? -0.412 4.541 0.084 1.00 96.06 102 GLY A N 1
ATOM 769 C CA . GLY A 1 102 ? 0.769 5.386 -0.114 1.00 96.06 102 GLY A CA 1
ATOM 770 C C . GLY A 1 102 ? 0.801 6.638 0.776 1.00 96.06 102 GLY A C 1
ATOM 771 O O . GLY A 1 102 ? -0.081 6.847 1.610 1.00 96.06 102 GLY A O 1
ATOM 772 N N . ASP A 1 103 ? 1.757 7.526 0.502 1.00 93.19 103 ASP A N 1
ATOM 773 C CA . ASP A 1 103 ? 1.983 8.794 1.217 1.00 93.19 103 ASP A CA 1
ATOM 774 C C . ASP A 1 103 ? 0.719 9.660 1.414 1.00 93.19 103 ASP A C 1
ATOM 776 O O . ASP A 1 103 ? 0.368 10.047 2.531 1.00 93.19 103 ASP A O 1
ATOM 780 N N . GLY A 1 104 ? -0.047 9.903 0.345 1.00 93.38 104 GLY A N 1
ATOM 781 C CA . GLY A 1 104 ? -1.278 10.698 0.440 1.00 93.38 104 GLY A CA 1
ATOM 782 C C . GLY A 1 104 ? -2.343 10.076 1.354 1.00 93.38 104 GLY A C 1
ATOM 783 O O . GLY A 1 104 ? -3.143 10.794 1.952 1.00 93.38 104 GLY A O 1
ATOM 784 N N . SER A 1 105 ? -2.342 8.747 1.499 1.00 96.88 105 SER A N 1
ATOM 785 C CA . SER A 1 105 ? -3.209 8.059 2.455 1.00 96.88 105 SER A CA 1
ATOM 786 C C . SER A 1 105 ? -2.726 8.274 3.889 1.00 96.88 105 SER A C 1
ATOM 788 O O . SER A 1 105 ? -3.532 8.472 4.789 1.00 96.88 105 SER A O 1
ATOM 790 N N . PHE A 1 106 ? -1.417 8.301 4.122 1.00 97.44 106 PHE A N 1
ATOM 791 C CA . PHE A 1 106 ? -0.874 8.537 5.457 1.00 97.44 106 PHE A CA 1
ATOM 792 C C . PHE A 1 106 ? -1.134 9.961 5.953 1.00 97.44 106 PHE A C 1
ATOM 794 O O . PHE A 1 106 ? -1.503 10.129 7.113 1.00 97.44 106 PHE A O 1
ATOM 801 N N . HIS A 1 107 ? -1.080 10.963 5.073 1.00 96.88 107 HIS A N 1
ATOM 802 C CA . HIS A 1 107 ? -1.489 12.331 5.405 1.00 96.88 107 HIS A CA 1
ATOM 803 C C . HIS A 1 107 ? -2.943 12.406 5.899 1.00 96.88 107 HIS A C 1
ATOM 805 O O . HIS A 1 107 ? -3.231 13.047 6.907 1.00 96.88 107 HIS A O 1
ATOM 811 N N . GLY A 1 108 ? -3.872 11.725 5.217 1.00 97.00 108 GLY A N 1
ATOM 812 C CA . GLY A 1 108 ? -5.270 11.670 5.652 1.00 97.00 108 GLY A CA 1
ATOM 813 C C . GLY A 1 108 ? -5.430 11.009 7.024 1.00 97.00 108 GLY A C 1
ATOM 814 O O . GLY A 1 108 ? -6.212 11.477 7.848 1.00 97.00 108 GLY A O 1
ATOM 815 N N . ALA A 1 109 ? -4.670 9.944 7.289 1.00 97.44 109 ALA A N 1
ATOM 816 C CA . ALA A 1 109 ? -4.673 9.251 8.573 1.00 97.44 109 ALA A CA 1
ATOM 817 C C . ALA A 1 109 ? -4.116 10.128 9.709 1.00 97.44 109 ALA A C 1
ATOM 819 O O . ALA A 1 109 ? -4.725 10.211 10.773 1.00 97.44 109 ALA A O 1
ATOM 820 N N . ASP A 1 110 ? -2.994 10.807 9.471 1.00 97.50 110 ASP A N 1
ATOM 821 C CA . ASP A 1 110 ? -2.353 11.704 10.436 1.00 97.50 110 ASP A CA 1
ATOM 822 C C . ASP A 1 110 ? -3.265 12.869 10.836 1.00 97.50 110 ASP A C 1
ATOM 824 O O . ASP A 1 110 ? -3.398 13.180 12.018 1.00 97.50 110 ASP A O 1
ATOM 828 N N . LEU A 1 111 ? -3.975 13.462 9.870 1.00 97.19 111 LEU A N 1
ATOM 829 C CA . LEU A 1 111 ? -4.936 14.530 10.145 1.00 97.19 111 LEU A CA 1
ATOM 830 C C . LEU A 1 111 ? -6.129 14.031 10.973 1.00 97.19 111 LEU A C 1
ATOM 832 O O . LEU A 1 111 ? -6.498 14.682 11.946 1.00 97.19 111 LEU A O 1
ATOM 836 N N . LEU A 1 112 ? -6.690 12.852 10.669 1.00 96.94 112 LEU A N 1
ATOM 837 C CA . LEU A 1 112 ? -7.756 12.257 11.495 1.00 96.94 112 LEU A CA 1
ATOM 838 C C . LEU A 1 112 ? -7.294 12.001 12.937 1.00 96.94 112 LEU A C 1
ATOM 840 O O . LEU A 1 112 ? -8.064 12.191 13.883 1.00 96.94 112 LEU A O 1
ATOM 844 N N . TYR A 1 113 ? -6.040 11.587 13.109 1.00 96.19 113 TYR A N 1
ATOM 845 C CA . TYR A 1 113 ? -5.445 11.393 14.424 1.00 96.19 113 TYR A CA 1
ATOM 846 C C . TYR A 1 113 ? -5.270 12.717 15.174 1.00 96.19 113 TYR A C 1
ATOM 848 O O . TYR A 1 113 ? -5.773 12.855 16.289 1.00 96.19 113 TYR A O 1
ATOM 856 N N . LYS A 1 114 ? -4.620 13.708 14.557 1.00 95.69 114 LYS A N 1
ATOM 857 C CA . LYS A 1 114 ? -4.309 15.002 15.184 1.00 95.69 114 LYS A CA 1
ATOM 858 C C . LYS A 1 114 ? -5.551 15.849 15.468 1.00 95.69 114 LYS A C 1
ATOM 860 O O . LYS A 1 114 ? -5.620 16.491 16.511 1.00 95.69 114 LYS A O 1
ATOM 865 N N . GLU A 1 115 ? -6.526 15.858 14.562 1.00 96.69 115 GLU A N 1
ATOM 866 C CA . GLU A 1 115 ? -7.694 16.748 14.642 1.00 96.69 115 GLU A CA 1
ATOM 867 C C . GLU A 1 115 ? -8.857 16.139 15.427 1.00 96.69 115 GLU A C 1
ATOM 869 O O . GLU A 1 115 ? -9.636 16.860 16.053 1.00 96.69 115 GLU A O 1
ATOM 874 N N . HIS A 1 116 ? -8.996 14.811 15.398 1.00 96.12 116 HIS A N 1
ATOM 875 C CA . HIS A 1 116 ? -10.177 14.133 15.937 1.00 96.12 116 HIS A CA 1
ATOM 876 C C . HIS A 1 116 ? -9.864 13.019 16.939 1.00 96.12 116 HIS A C 1
ATOM 878 O O . HIS A 1 116 ? -10.804 12.423 17.472 1.00 96.12 116 HIS A O 1
ATOM 884 N N . GLY A 1 117 ? -8.584 12.742 17.212 1.00 93.75 117 GLY A N 1
ATOM 885 C CA . GLY A 1 117 ? -8.154 11.724 18.173 1.00 93.75 117 GLY A CA 1
ATOM 886 C C . GLY A 1 117 ? -8.432 10.288 17.727 1.00 93.75 117 GLY A C 1
ATOM 887 O O . GLY A 1 117 ? -8.404 9.379 18.557 1.00 93.75 117 GLY A O 1
ATOM 888 N N . ILE A 1 118 ? -8.725 10.060 16.441 1.00 95.38 118 ILE A N 1
ATOM 889 C CA . ILE A 1 118 ? -8.950 8.712 15.910 1.00 95.38 118 ILE A CA 1
ATOM 890 C C . ILE A 1 118 ? -7.622 7.970 15.922 1.00 95.38 118 ILE A C 1
ATOM 892 O O . ILE A 1 118 ? -6.645 8.437 15.340 1.00 95.38 118 ILE A O 1
ATOM 896 N N . ARG A 1 119 ? -7.564 6.803 16.566 1.00 96.88 119 ARG A N 1
ATOM 897 C CA . ARG A 1 119 ? -6.320 6.037 16.587 1.00 96.88 119 ARG A CA 1
ATOM 898 C C . ARG A 1 119 ? -6.030 5.482 15.200 1.00 96.88 119 ARG A C 1
ATOM 900 O O . ARG A 1 119 ? -6.894 4.826 14.628 1.00 96.88 119 ARG A O 1
ATOM 907 N N . VAL A 1 120 ? -4.836 5.710 14.662 1.00 97.56 120 VAL A N 1
ATOM 908 C CA . VAL A 1 120 ? -4.480 5.284 13.301 1.00 97.56 120 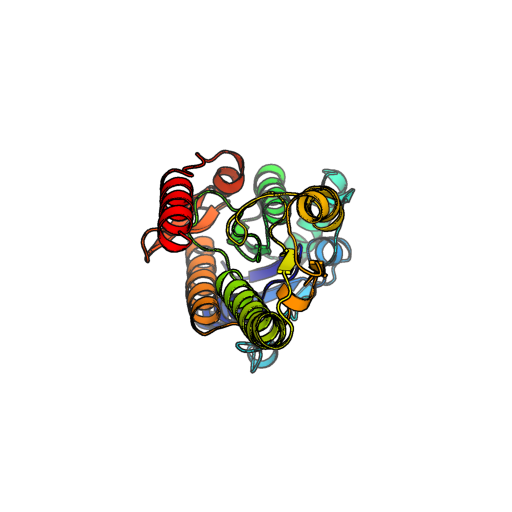VAL A CA 1
ATOM 909 C C . VAL A 1 120 ? -3.175 4.507 13.267 1.00 97.56 120 VAL A C 1
ATOM 911 O O . VAL A 1 120 ? -2.227 4.847 13.980 1.00 97.56 120 VAL A O 1
ATOM 914 N N . ILE A 1 121 ? -3.127 3.501 12.392 1.00 98.31 121 ILE A N 1
ATOM 915 C CA . ILE A 1 121 ? -1.891 2.852 11.956 1.00 98.31 121 ILE A CA 1
ATOM 916 C C . ILE A 1 121 ? -1.839 2.810 10.427 1.00 98.31 121 ILE A C 1
ATOM 918 O O . ILE A 1 121 ? -2.754 2.298 9.778 1.00 98.31 121 ILE A O 1
ATOM 922 N N . GLY A 1 122 ? -0.751 3.324 9.859 1.00 98.44 122 GLY A N 1
ATOM 923 C CA . GLY A 1 122 ? -0.433 3.233 8.438 1.00 98.44 122 GLY A CA 1
ATOM 924 C C . GLY A 1 122 ? 0.264 1.917 8.084 1.00 98.44 122 GLY A C 1
ATOM 925 O O . GLY A 1 122 ? 1.177 1.474 8.780 1.00 98.44 122 GLY A O 1
ATOM 926 N N . ILE A 1 123 ? -0.142 1.292 6.982 1.00 98.69 123 ILE A N 1
ATOM 927 C CA . ILE A 1 123 ? 0.564 0.172 6.355 1.00 98.69 123 ILE A CA 1
ATOM 928 C C . ILE A 1 123 ? 0.969 0.598 4.936 1.00 98.69 123 ILE A C 1
ATOM 930 O O . ILE A 1 123 ? 0.086 0.975 4.156 1.00 98.69 123 ILE A O 1
ATOM 934 N N . PRO A 1 124 ? 2.264 0.519 4.579 1.00 98.25 124 PRO A N 1
ATOM 935 C CA . PRO A 1 124 ? 2.761 0.975 3.287 1.00 98.25 124 PRO A CA 1
ATOM 936 C C . PRO A 1 124 ? 2.324 0.020 2.169 1.00 98.25 124 PRO A C 1
ATOM 938 O O . PRO A 1 124 ? 2.919 -1.037 1.959 1.00 98.25 124 PRO A O 1
ATOM 941 N N . GLY A 1 125 ? 1.255 0.388 1.466 1.00 98.12 125 GLY A N 1
ATOM 942 C CA . GLY A 1 125 ? 0.689 -0.344 0.334 1.00 98.12 125 GLY A CA 1
ATOM 943 C C . GLY A 1 125 ? 0.787 0.484 -0.937 1.00 98.12 125 GLY A C 1
ATOM 944 O O . GLY A 1 125 ? -0.137 1.224 -1.266 1.00 98.12 125 GLY A O 1
ATOM 945 N N . THR A 1 126 ? 1.912 0.376 -1.630 1.00 97.69 126 THR A N 1
ATOM 946 C CA . THR A 1 126 ? 2.212 1.088 -2.874 1.00 97.69 126 THR A CA 1
ATOM 947 C C . THR A 1 126 ? 3.230 0.274 -3.664 1.00 97.69 126 THR A C 1
ATOM 949 O O . THR A 1 126 ? 4.017 -0.459 -3.075 1.00 97.69 126 THR A O 1
ATOM 952 N N . ILE A 1 127 ? 3.213 0.386 -4.992 1.00 97.38 127 ILE A N 1
ATOM 953 C CA . ILE A 1 127 ? 4.245 -0.237 -5.829 1.00 97.38 127 ILE A CA 1
ATOM 954 C C . ILE A 1 127 ? 5.520 0.608 -5.880 1.00 97.38 127 ILE A C 1
ATOM 956 O O . ILE A 1 127 ? 6.587 0.071 -6.134 1.00 97.38 127 ILE A O 1
ATOM 960 N N . ASP A 1 128 ? 5.400 1.916 -5.638 1.00 94.81 128 ASP A N 1
ATOM 961 C CA . ASP A 1 128 ? 6.420 2.915 -5.976 1.00 94.81 128 ASP A CA 1
ATOM 962 C C . ASP A 1 128 ? 7.651 2.860 -5.042 1.00 94.81 128 ASP A C 1
ATOM 964 O O . ASP A 1 128 ? 8.681 3.443 -5.355 1.00 94.81 128 ASP A O 1
ATOM 968 N N . ASN A 1 129 ? 7.561 2.148 -3.910 1.00 94.25 129 ASN A N 1
ATOM 969 C CA . ASN A 1 129 ? 8.608 2.063 -2.882 1.00 94.25 129 ASN A CA 1
ATOM 970 C C . ASN A 1 129 ? 9.124 3.423 -2.376 1.00 94.25 129 ASN A C 1
ATOM 972 O O . ASN A 1 129 ? 10.285 3.573 -2.008 1.00 94.25 129 ASN A O 1
ATOM 976 N N . ASP A 1 130 ? 8.225 4.406 -2.324 1.00 92.19 130 ASP A N 1
ATOM 977 C CA . ASP A 1 130 ? 8.507 5.821 -2.074 1.00 92.19 130 ASP A CA 1
ATOM 978 C C . ASP A 1 130 ? 8.176 6.283 -0.641 1.00 92.19 130 ASP A C 1
ATOM 980 O O . ASP A 1 130 ? 8.148 7.479 -0.364 1.00 92.19 130 ASP A O 1
ATOM 984 N N . ILE A 1 131 ? 7.924 5.356 0.290 1.00 94.69 131 ILE A N 1
ATOM 985 C CA . ILE A 1 131 ? 7.611 5.688 1.688 1.00 94.69 131 ILE A CA 1
ATOM 986 C C . ILE A 1 131 ? 8.892 5.695 2.521 1.00 94.69 131 ILE A C 1
ATOM 988 O O . ILE A 1 131 ? 9.523 4.657 2.724 1.00 94.69 131 ILE A O 1
ATOM 992 N N . ILE A 1 132 ? 9.245 6.860 3.067 1.00 94.00 132 ILE A N 1
ATOM 993 C CA . ILE A 1 132 ? 10.456 7.013 3.877 1.00 94.00 132 ILE A CA 1
ATOM 994 C C . ILE A 1 132 ? 10.342 6.198 5.170 1.00 94.00 132 ILE A C 1
ATOM 996 O O . ILE A 1 132 ? 9.328 6.219 5.865 1.00 94.00 132 ILE A O 1
ATOM 1000 N N . GLY A 1 133 ? 11.419 5.499 5.528 1.00 92.25 133 GLY A N 1
ATOM 1001 C CA . GLY A 1 133 ? 11.519 4.735 6.771 1.00 92.25 133 GLY A CA 1
ATOM 1002 C C . GLY A 1 133 ? 11.103 3.269 6.670 1.00 92.25 133 GLY A C 1
ATOM 1003 O O . GLY A 1 133 ? 11.115 2.596 7.698 1.00 92.25 133 GLY A O 1
ATOM 1004 N N . THR A 1 134 ? 10.761 2.770 5.480 1.00 94.81 134 THR A N 1
ATOM 1005 C CA . THR A 1 134 ? 10.624 1.336 5.193 1.00 94.81 134 THR A CA 1
ATOM 1006 C C . THR A 1 134 ? 11.481 0.975 3.981 1.00 94.81 134 THR A C 1
ATOM 1008 O O . THR A 1 134 ? 11.448 1.678 2.979 1.00 94.81 134 THR A O 1
ATOM 1011 N N . ASP A 1 135 ? 12.235 -0.121 4.060 1.00 94.19 135 ASP A N 1
ATOM 1012 C CA . ASP A 1 135 ? 13.068 -0.619 2.955 1.00 94.19 135 ASP A CA 1
ATOM 1013 C C . ASP A 1 135 ? 12.191 -1.097 1.786 1.00 94.19 135 ASP A C 1
ATOM 1015 O O . ASP A 1 135 ? 12.533 -0.937 0.616 1.00 94.19 135 ASP A O 1
ATOM 1019 N N . PHE A 1 136 ? 11.045 -1.700 2.126 1.00 96.06 136 PHE A N 1
ATOM 1020 C CA . PHE A 1 136 ? 10.105 -2.274 1.171 1.00 96.06 136 PHE A CA 1
ATOM 1021 C C . PHE A 1 136 ? 8.661 -1.904 1.500 1.00 96.06 136 PHE A C 1
ATOM 1023 O O . PHE A 1 136 ? 8.240 -1.893 2.664 1.00 96.06 136 PHE A O 1
ATOM 1030 N N . THR A 1 137 ? 7.890 -1.667 0.449 1.00 97.69 137 THR A N 1
ATOM 1031 C CA . THR A 1 137 ? 6.446 -1.427 0.467 1.00 97.69 137 THR A CA 1
ATOM 1032 C C . THR A 1 137 ? 5.701 -2.625 -0.128 1.00 97.69 137 THR A C 1
ATOM 1034 O O . THR A 1 137 ? 6.248 -3.383 -0.930 1.00 97.69 137 THR A O 1
ATOM 1037 N N . ILE A 1 138 ? 4.451 -2.845 0.293 1.00 98.62 138 ILE A N 1
ATOM 1038 C CA . ILE A 1 138 ? 3.645 -3.968 -0.203 1.00 98.62 138 ILE A CA 1
ATOM 1039 C C . ILE A 1 138 ? 3.267 -3.715 -1.663 1.00 98.62 138 ILE A C 1
ATOM 1041 O O . ILE A 1 138 ? 2.505 -2.790 -1.953 1.00 98.62 138 ILE A O 1
ATOM 1045 N N . GLY A 1 139 ? 3.728 -4.603 -2.541 1.00 98.25 139 GLY A N 1
ATOM 1046 C CA . GLY A 1 139 ? 3.492 -4.593 -3.983 1.00 98.25 139 GLY A CA 1
ATOM 1047 C C . GLY A 1 139 ? 4.744 -4.301 -4.803 1.00 98.25 139 GLY A C 1
ATOM 1048 O O . GLY A 1 139 ? 4.726 -4.520 -6.018 1.00 98.25 139 GLY A O 1
ATOM 1049 N N . TYR A 1 140 ? 5.824 -3.849 -4.159 1.00 97.88 140 TYR A N 1
ATOM 1050 C CA . TYR A 1 140 ? 7.099 -3.567 -4.812 1.00 97.88 140 TYR A CA 1
ATOM 1051 C C . TYR A 1 140 ? 7.683 -4.813 -5.494 1.00 97.88 140 TYR A C 1
ATOM 1053 O O . TYR A 1 140 ? 7.948 -4.798 -6.695 1.00 97.88 140 TYR A O 1
ATOM 1061 N N . ASP A 1 141 ? 7.817 -5.924 -4.762 1.00 98.31 141 ASP A N 1
ATOM 1062 C CA . ASP A 1 141 ? 8.450 -7.143 -5.283 1.00 98.31 141 ASP A CA 1
ATOM 1063 C C . ASP A 1 141 ? 7.627 -7.779 -6.412 1.00 98.31 141 ASP A C 1
ATOM 1065 O O . ASP A 1 141 ? 8.164 -8.212 -7.432 1.00 98.31 141 ASP A O 1
ATOM 1069 N N . THR A 1 142 ? 6.300 -7.791 -6.286 1.00 98.50 142 THR A N 1
ATOM 1070 C CA . THR A 1 142 ? 5.422 -8.271 -7.361 1.00 98.50 142 THR A CA 1
ATOM 1071 C C . THR A 1 142 ? 5.595 -7.432 -8.626 1.00 98.50 142 THR A C 1
ATOM 1073 O O . THR A 1 142 ? 5.709 -7.986 -9.719 1.00 98.50 142 THR A O 1
ATOM 1076 N N . THR A 1 143 ? 5.666 -6.108 -8.479 1.00 98.38 143 THR A N 1
ATOM 1077 C CA . THR A 1 143 ? 5.885 -5.187 -9.601 1.00 98.38 143 THR A CA 1
ATOM 1078 C C . THR A 1 143 ? 7.236 -5.432 -10.266 1.00 98.38 143 THR A C 1
ATOM 1080 O O . THR A 1 143 ? 7.303 -5.531 -11.492 1.00 98.38 143 THR A O 1
ATOM 1083 N N . LEU A 1 144 ? 8.292 -5.630 -9.472 1.00 97.31 144 LEU A N 1
ATOM 1084 C CA . LEU A 1 144 ? 9.624 -5.968 -9.968 1.00 97.31 144 LEU A CA 1
ATOM 1085 C C . LEU A 1 144 ? 9.601 -7.243 -10.825 1.00 97.31 144 LEU A C 1
ATOM 1087 O O . LEU A 1 144 ? 10.150 -7.261 -11.925 1.00 97.31 144 LEU A O 1
ATOM 1091 N N . ASN A 1 145 ? 8.909 -8.292 -10.372 1.00 98.12 145 ASN A N 1
ATOM 1092 C CA . ASN A 1 145 ? 8.775 -9.536 -11.135 1.00 98.12 145 ASN A CA 1
ATOM 1093 C C . ASN A 1 145 ? 8.033 -9.331 -12.470 1.00 98.12 145 ASN A C 1
ATOM 1095 O O . ASN A 1 145 ? 8.450 -9.886 -13.487 1.00 98.12 145 ASN A O 1
ATOM 1099 N N . ILE A 1 146 ? 6.982 -8.502 -12.497 1.00 97.81 146 ILE A N 1
ATOM 1100 C CA . ILE A 1 146 ? 6.249 -8.159 -13.730 1.00 97.81 146 ILE A CA 1
ATOM 1101 C C . ILE A 1 146 ? 7.162 -7.427 -14.724 1.00 97.81 146 ILE A C 1
ATOM 1103 O O . ILE A 1 146 ? 7.151 -7.731 -15.920 1.00 97.81 146 ILE A O 1
ATOM 1107 N N . ILE A 1 147 ? 7.971 -6.481 -14.238 1.00 97.25 147 ILE A N 1
ATOM 1108 C CA . ILE A 1 147 ? 8.940 -5.745 -15.061 1.00 97.25 147 ILE A CA 1
ATOM 1109 C C . ILE A 1 147 ? 9.984 -6.709 -15.635 1.00 97.25 147 ILE A C 1
ATOM 1111 O O . ILE A 1 147 ? 10.220 -6.700 -16.843 1.00 97.25 147 ILE A O 1
ATOM 1115 N N . ILE A 1 148 ? 10.560 -7.583 -14.804 1.00 96.38 148 ILE A N 1
ATOM 1116 C CA . ILE A 1 148 ? 11.551 -8.580 -15.233 1.00 96.38 148 ILE A CA 1
ATOM 1117 C C . ILE A 1 148 ? 10.963 -9.509 -16.302 1.00 96.38 148 ILE A C 1
ATOM 1119 O O . ILE A 1 148 ? 11.604 -9.753 -17.325 1.00 96.38 148 ILE A O 1
ATOM 1123 N N . GLU A 1 149 ? 9.737 -10.001 -16.114 1.00 96.94 149 GLU A N 1
ATOM 1124 C CA . GLU A 1 149 ? 9.062 -10.858 -17.093 1.00 96.94 149 GLU A CA 1
ATOM 1125 C C . GLU A 1 149 ? 8.879 -10.143 -18.440 1.00 96.94 149 GLU A C 1
ATOM 1127 O O . GLU A 1 149 ? 9.143 -10.722 -19.500 1.00 96.94 149 GLU A O 1
ATOM 1132 N N . ALA A 1 150 ? 8.477 -8.868 -18.415 1.00 96.81 150 ALA A N 1
ATOM 1133 C CA . ALA A 1 150 ? 8.368 -8.057 -19.620 1.00 96.81 150 ALA A CA 1
ATOM 1134 C C . ALA A 1 150 ? 9.735 -7.862 -20.295 1.00 96.81 150 ALA A C 1
ATOM 1136 O O . ALA A 1 150 ? 9.853 -8.066 -21.503 1.00 96.81 150 ALA A O 1
ATOM 1137 N N . MET A 1 151 ? 10.779 -7.537 -19.529 1.00 94.56 151 MET A N 1
ATOM 1138 C CA . MET A 1 151 ? 12.135 -7.356 -20.052 1.00 94.56 151 MET A CA 1
ATOM 1139 C C . MET A 1 151 ? 12.681 -8.626 -20.707 1.00 94.56 151 MET A C 1
ATOM 1141 O O . MET A 1 151 ? 13.251 -8.547 -21.792 1.00 94.56 151 MET A O 1
ATOM 1145 N N . VAL A 1 152 ? 12.480 -9.800 -20.098 1.00 95.50 152 VAL A N 1
ATOM 1146 C CA . VAL A 1 152 ? 12.913 -11.085 -20.674 1.00 95.50 152 VAL A CA 1
ATOM 1147 C C . VAL A 1 152 ? 12.234 -11.329 -22.022 1.00 95.50 152 VAL A C 1
ATOM 1149 O O . VAL A 1 152 ? 12.916 -11.631 -22.998 1.00 95.50 152 VAL A O 1
ATOM 1152 N N . ARG A 1 153 ? 10.916 -11.108 -22.110 1.00 96.06 153 ARG A N 1
ATOM 1153 C CA . ARG A 1 153 ? 10.168 -11.253 -23.371 1.00 96.06 153 ARG A CA 1
ATOM 1154 C C . ARG A 1 153 ? 10.643 -10.283 -24.450 1.00 96.06 153 ARG A C 1
ATOM 1156 O O . ARG A 1 153 ? 10.730 -10.655 -25.618 1.00 96.06 153 ARG A O 1
ATOM 1163 N N . LEU A 1 154 ? 10.943 -9.041 -24.070 1.00 95.81 154 LEU A N 1
ATOM 1164 C CA . LEU A 1 154 ? 11.461 -8.033 -24.995 1.00 95.81 154 LEU A CA 1
ATOM 1165 C C . LEU A 1 154 ? 12.883 -8.366 -25.457 1.00 95.81 154 LEU A C 1
ATOM 1167 O O . LEU A 1 154 ? 13.202 -8.166 -26.625 1.00 95.81 154 LEU A O 1
ATOM 1171 N N . ARG A 1 155 ? 13.724 -8.925 -24.582 1.00 94.31 155 ARG A N 1
ATOM 1172 C CA . ARG A 1 155 ? 15.096 -9.323 -24.917 1.00 94.31 155 ARG A CA 1
ATOM 1173 C C . ARG A 1 155 ? 15.136 -10.381 -26.020 1.00 94.31 155 ARG A C 1
ATOM 1175 O O . ARG A 1 155 ? 15.906 -10.224 -26.962 1.00 94.31 155 ARG A O 1
ATOM 1182 N N . ASP A 1 156 ? 14.281 -11.400 -25.954 1.00 93.12 156 ASP A N 1
ATOM 1183 C CA . ASP A 1 156 ? 14.267 -12.484 -26.947 1.00 93.12 156 ASP A CA 1
ATOM 1184 C C . ASP A 1 156 ? 13.989 -11.955 -28.370 1.00 93.12 156 ASP A C 1
ATOM 1186 O O . ASP A 1 156 ? 14.642 -12.344 -29.346 1.00 93.12 156 ASP A O 1
ATOM 1190 N N . THR A 1 157 ? 13.067 -10.994 -28.499 1.00 93.06 157 THR A N 1
ATOM 1191 C CA . THR A 1 157 ? 12.793 -10.328 -29.783 1.00 93.06 157 THR A CA 1
ATOM 1192 C C . THR A 1 157 ? 13.818 -9.250 -30.140 1.00 93.06 157 THR A C 1
ATOM 1194 O O . THR A 1 157 ? 13.985 -8.971 -31.329 1.00 93.06 157 THR A O 1
ATOM 1197 N N . ALA A 1 158 ? 14.482 -8.631 -29.161 1.00 93.31 158 ALA A N 1
ATOM 1198 C CA . ALA A 1 158 ? 15.547 -7.661 -29.401 1.00 93.31 158 ALA A CA 1
ATOM 1199 C C . ALA A 1 158 ? 16.742 -8.325 -30.081 1.00 93.31 158 ALA A C 1
ATOM 1201 O O . ALA A 1 158 ? 17.199 -7.842 -31.113 1.00 93.31 158 ALA A O 1
ATOM 1202 N N . THR A 1 159 ? 17.181 -9.475 -29.563 1.00 91.44 159 THR A N 1
ATOM 1203 C CA . THR A 1 159 ? 18.291 -10.245 -30.134 1.00 91.44 159 THR A CA 1
ATOM 1204 C C . THR A 1 159 ? 17.946 -10.809 -31.510 1.00 91.44 159 THR A C 1
ATOM 1206 O O . THR A 1 159 ? 18.765 -10.741 -32.418 1.00 91.44 159 THR A O 1
ATOM 1209 N N . SER A 1 160 ? 16.722 -11.309 -31.704 1.00 92.81 160 SER A N 1
ATOM 1210 C CA . SER A 1 160 ? 16.309 -11.925 -32.977 1.00 92.81 160 SER A CA 1
ATOM 1211 C C . SER A 1 160 ? 16.240 -10.947 -34.157 1.00 92.81 160 SER A C 1
ATOM 1213 O O . SER A 1 160 ? 16.316 -11.365 -35.310 1.00 92.81 160 SER A O 1
ATOM 1215 N N . HIS A 1 161 ? 16.051 -9.655 -33.880 1.00 92.06 161 HIS A N 1
ATOM 1216 C CA . HIS A 1 161 ? 15.867 -8.619 -34.899 1.00 92.06 161 HIS A CA 1
ATOM 1217 C C . HIS A 1 161 ? 16.879 -7.474 -34.797 1.00 92.06 161 HIS A C 1
ATOM 1219 O O . HIS A 1 161 ? 16.676 -6.454 -35.450 1.00 92.06 161 HIS A O 1
ATOM 1225 N N . GLU A 1 162 ? 17.917 -7.621 -33.969 1.00 91.19 162 GLU A N 1
ATOM 1226 C CA . GLU A 1 162 ? 18.950 -6.601 -33.735 1.00 91.19 162 GLU A CA 1
ATOM 1227 C C . GLU A 1 162 ? 18.348 -5.215 -33.424 1.00 91.19 162 GLU A C 1
ATOM 1229 O O . GLU A 1 162 ? 18.642 -4.206 -34.066 1.00 91.19 162 GLU A O 1
ATOM 1234 N N . ARG A 1 163 ? 17.440 -5.170 -32.439 1.00 94.00 163 ARG A N 1
ATOM 1235 C CA . ARG A 1 163 ? 16.701 -3.957 -32.046 1.00 94.00 163 ARG A CA 1
ATOM 1236 C C . ARG A 1 163 ? 17.136 -3.425 -30.692 1.00 94.00 163 ARG A C 1
ATOM 1238 O O . ARG A 1 163 ? 17.408 -4.197 -29.776 1.00 94.00 163 ARG A O 1
ATOM 1245 N N . THR A 1 164 ? 17.050 -2.108 -30.532 1.00 94.38 164 THR A N 1
ATOM 1246 C CA . THR A 1 164 ? 17.140 -1.465 -29.216 1.00 94.38 164 THR A CA 1
ATOM 1247 C C . THR A 1 164 ? 15.744 -1.238 -28.654 1.00 94.38 164 THR A C 1
ATOM 1249 O O . THR A 1 164 ? 14.864 -0.710 -29.336 1.00 94.38 164 THR A O 1
ATOM 1252 N N . TYR A 1 165 ? 15.541 -1.614 -27.393 1.00 95.12 165 TYR A N 1
ATOM 1253 C CA . TYR A 1 165 ? 14.301 -1.363 -26.665 1.00 95.12 165 TYR A CA 1
ATOM 1254 C C . TYR A 1 165 ? 14.520 -0.326 -25.569 1.00 95.12 165 TYR A C 1
ATOM 1256 O O . TYR A 1 165 ? 15.473 -0.419 -24.802 1.00 95.12 165 TYR A O 1
ATOM 1264 N N . LEU A 1 166 ? 13.596 0.627 -25.478 1.00 94.81 166 LEU A N 1
ATOM 1265 C CA . LEU A 1 166 ? 13.453 1.540 -24.352 1.00 94.81 166 LEU A CA 1
ATOM 1266 C C . LEU A 1 166 ? 12.145 1.206 -23.632 1.00 94.81 166 LEU A C 1
ATOM 1268 O O . LEU A 1 166 ? 11.074 1.222 -24.247 1.00 94.81 166 LEU A O 1
ATOM 1272 N N . VAL A 1 167 ? 12.233 0.863 -22.349 1.00 95.38 167 VAL A N 1
ATOM 1273 C CA . VAL A 1 167 ? 11.092 0.395 -21.553 1.00 95.38 167 VAL A CA 1
ATOM 1274 C C . VAL A 1 167 ? 10.768 1.417 -20.470 1.00 95.38 167 VAL A C 1
ATOM 1276 O O . VAL A 1 167 ? 11.624 1.749 -19.660 1.00 95.38 167 VAL A O 1
ATOM 1279 N N . GLU A 1 168 ? 9.530 1.905 -20.461 1.00 96.06 168 GLU A N 1
ATOM 1280 C CA . GLU A 1 168 ? 8.999 2.789 -19.424 1.00 96.06 168 GLU A CA 1
ATOM 1281 C C . GLU A 1 168 ? 8.285 1.965 -18.348 1.00 96.06 168 GLU A C 1
ATOM 1283 O O . GLU A 1 168 ? 7.350 1.203 -18.642 1.00 96.06 168 GLU A O 1
ATOM 1288 N N . VAL A 1 169 ? 8.716 2.147 -17.102 1.00 96.25 169 VAL A N 1
ATOM 1289 C CA . VAL A 1 169 ? 8.164 1.506 -15.902 1.00 96.25 169 VAL A CA 1
ATOM 1290 C C . VAL A 1 169 ? 7.501 2.549 -14.998 1.00 96.25 169 VAL A C 1
ATOM 1292 O O . VAL A 1 169 ? 7.706 3.749 -15.160 1.00 96.25 169 VAL A O 1
ATOM 1295 N N . MET A 1 170 ? 6.643 2.098 -14.080 1.00 95.12 170 MET A N 1
ATOM 1296 C CA . MET A 1 170 ? 6.052 2.969 -13.055 1.00 95.12 170 MET A CA 1
ATOM 1297 C C . MET A 1 170 ? 7.047 3.194 -11.903 1.00 95.12 170 MET A C 1
ATOM 1299 O O . MET A 1 170 ? 8.111 2.591 -11.890 1.00 95.12 170 MET A O 1
ATOM 1303 N N . GLY A 1 171 ? 6.706 4.071 -10.955 1.00 89.19 171 GLY A N 1
ATOM 1304 C CA . GLY A 1 171 ? 7.590 4.488 -9.853 1.00 89.19 171 GLY A CA 1
ATOM 1305 C C . GLY A 1 171 ? 7.371 5.937 -9.404 1.00 89.19 171 GLY A C 1
ATOM 1306 O O . GLY A 1 171 ? 7.879 6.358 -8.372 1.00 89.19 171 GLY A O 1
ATOM 1307 N N . ARG A 1 172 ? 6.576 6.714 -10.159 1.00 87.56 172 ARG A N 1
ATOM 1308 C CA . ARG A 1 172 ? 6.368 8.156 -9.940 1.00 87.56 172 ARG A CA 1
ATOM 1309 C C . ARG A 1 172 ? 7.717 8.889 -9.934 1.00 87.56 172 ARG A C 1
ATOM 1311 O O . ARG A 1 172 ? 8.355 8.945 -10.978 1.00 87.56 172 ARG A O 1
ATOM 1318 N N . ASP A 1 173 ? 8.119 9.431 -8.790 1.00 82.50 173 ASP A N 1
ATOM 1319 C CA . ASP A 1 173 ? 9.351 10.198 -8.610 1.00 82.50 173 ASP A CA 1
ATOM 1320 C C . ASP A 1 173 ? 10.459 9.331 -7.976 1.00 82.50 173 ASP A C 1
ATOM 1322 O O . ASP A 1 173 ? 11.563 9.817 -7.735 1.00 82.50 173 ASP A O 1
ATOM 1326 N N . ALA A 1 174 ? 10.180 8.046 -7.714 1.00 84.31 174 ALA A N 1
ATOM 1327 C CA . ALA A 1 174 ? 11.123 7.074 -7.178 1.00 84.31 174 ALA A CA 1
ATOM 1328 C C . ALA A 1 174 ? 11.742 6.218 -8.296 1.00 84.31 174 ALA A C 1
ATOM 1330 O O . ALA A 1 174 ? 11.050 5.676 -9.160 1.00 84.31 174 ALA A O 1
ATOM 1331 N N . GLY A 1 175 ? 13.071 6.092 -8.263 1.00 85.44 175 GLY A N 1
ATOM 1332 C CA . GLY A 1 175 ? 13.870 5.360 -9.253 1.00 85.44 175 GLY A CA 1
ATOM 1333 C C . GLY A 1 175 ? 14.097 3.881 -8.928 1.00 85.44 175 GLY A C 1
ATOM 1334 O O . GLY A 1 175 ? 14.977 3.265 -9.512 1.00 85.44 175 GLY A O 1
ATOM 1335 N N . ASP A 1 176 ? 13.348 3.288 -7.998 1.00 88.94 176 ASP A N 1
ATOM 1336 C CA . ASP A 1 176 ? 13.604 1.930 -7.489 1.00 88.94 176 ASP A CA 1
ATOM 1337 C C . ASP A 1 176 ? 13.452 0.825 -8.553 1.00 88.94 176 ASP A C 1
ATOM 1339 O O . ASP A 1 176 ? 13.955 -0.284 -8.372 1.00 88.94 176 ASP A O 1
ATOM 1343 N N . PHE A 1 177 ? 12.775 1.123 -9.667 1.00 90.75 177 PHE A N 1
ATOM 1344 C CA . PHE A 1 177 ? 12.612 0.220 -10.811 1.00 90.75 177 PHE A CA 1
ATOM 1345 C C . PHE A 1 177 ? 13.424 0.616 -12.050 1.00 90.75 177 PHE A C 1
ATOM 1347 O O . PHE A 1 177 ? 13.455 -0.143 -13.020 1.00 90.75 177 PHE A O 1
ATOM 1354 N N . SER A 1 178 ? 14.024 1.807 -12.074 1.00 87.75 178 SER A N 1
ATOM 1355 C CA . SER A 1 178 ? 14.520 2.425 -13.306 1.00 87.75 178 SER A CA 1
ATOM 1356 C C . SER A 1 178 ? 15.832 3.165 -13.105 1.00 87.75 178 SER A C 1
ATOM 1358 O O . SER A 1 178 ? 16.024 3.848 -12.108 1.00 87.75 178 SER A O 1
ATOM 1360 N N . GLU A 1 179 ? 16.684 3.147 -14.125 1.00 77.81 179 GLU A N 1
ATOM 1361 C CA . GLU A 1 179 ? 17.945 3.898 -14.128 1.00 77.81 179 GLU A CA 1
ATOM 1362 C C . GLU A 1 179 ? 17.746 5.427 -14.120 1.00 77.81 179 GLU A C 1
ATOM 1364 O O . GLU A 1 179 ? 18.609 6.168 -13.654 1.00 77.81 179 GLU A O 1
ATOM 1369 N N . GLY A 1 180 ? 16.606 5.919 -14.613 1.00 80.75 180 GLY A N 1
ATOM 1370 C CA . GLY A 1 180 ? 16.313 7.348 -14.671 1.00 80.75 180 GLY A CA 1
ATOM 1371 C C . GLY A 1 180 ? 14.823 7.657 -14.762 1.00 80.75 180 GLY A C 1
ATOM 1372 O O . GLY A 1 180 ? 14.005 6.776 -15.018 1.00 80.75 180 GLY A O 1
ATOM 1373 N N . VAL A 1 181 ? 14.488 8.934 -14.566 1.00 82.12 181 VAL A N 1
ATOM 1374 C CA . VAL A 1 181 ? 13.111 9.447 -14.552 1.00 82.12 181 VAL A CA 1
ATOM 1375 C C . VAL A 1 181 ? 12.870 10.307 -15.791 1.00 82.12 181 VAL A C 1
ATOM 1377 O O . VAL A 1 181 ? 13.631 11.235 -16.066 1.00 82.12 181 VAL A O 1
ATOM 1380 N N . GLY A 1 182 ? 11.806 10.016 -16.541 1.00 85.44 182 GLY A N 1
ATOM 1381 C CA . GLY A 1 182 ? 11.404 10.808 -17.702 1.00 85.44 182 GLY A CA 1
ATOM 1382 C C . GLY A 1 182 ? 10.452 10.073 -18.642 1.00 85.44 182 GLY A C 1
ATOM 1383 O O . GLY A 1 182 ? 10.187 8.884 -18.485 1.00 85.44 182 GLY A O 1
ATOM 1384 N N . SER A 1 183 ? 9.944 10.792 -19.644 1.00 89.38 183 SER A N 1
ATOM 1385 C CA . SER A 1 183 ? 9.107 10.210 -20.697 1.00 89.38 183 SER A CA 1
ATOM 1386 C C . SER A 1 183 ? 9.951 9.361 -21.642 1.00 89.38 183 SER A C 1
ATOM 1388 O O . SER A 1 183 ? 10.899 9.868 -22.255 1.00 89.38 183 SER A O 1
ATOM 1390 N N . ALA A 1 184 ? 9.578 8.094 -21.850 1.00 92.06 184 ALA A N 1
ATOM 1391 C CA . ALA A 1 184 ? 10.312 7.239 -22.779 1.00 92.06 184 ALA A CA 1
ATOM 1392 C C . ALA A 1 184 ? 10.258 7.765 -24.221 1.00 92.06 184 ALA A C 1
ATOM 1394 O O . ALA A 1 184 ? 11.184 7.546 -24.997 1.00 92.06 184 ALA A O 1
ATOM 1395 N N . TYR A 1 185 ? 9.224 8.521 -24.595 1.00 93.50 185 TYR A N 1
ATOM 1396 C CA . TYR A 1 185 ? 9.160 9.158 -25.912 1.00 93.50 185 TYR A CA 1
ATOM 1397 C C . TYR A 1 185 ? 10.138 10.321 -26.066 1.00 93.50 185 TYR A C 1
ATOM 1399 O O . TYR A 1 185 ? 10.665 10.528 -27.158 1.00 93.50 185 TYR A O 1
ATOM 1407 N N . GLU A 1 186 ? 10.384 11.089 -25.007 1.00 93.31 186 GLU A N 1
ATOM 1408 C CA . GLU A 1 186 ? 11.350 12.190 -25.040 1.00 93.31 186 GLU A CA 1
ATOM 1409 C C . GLU A 1 186 ? 12.777 11.652 -25.050 1.00 93.31 186 GLU A C 1
ATOM 1411 O O . GLU A 1 186 ? 13.550 11.989 -25.946 1.00 93.31 186 GLU A O 1
ATOM 1416 N N . ILE A 1 187 ? 13.080 10.724 -24.141 1.00 93.38 187 ILE A N 1
ATOM 1417 C CA . ILE A 1 187 ? 14.371 10.028 -24.096 1.00 93.38 187 ILE A CA 1
ATOM 1418 C C . ILE A 1 187 ? 14.617 9.288 -25.417 1.00 93.38 187 ILE A C 1
ATOM 1420 O O . ILE A 1 187 ? 15.697 9.373 -25.998 1.00 93.38 187 ILE A O 1
ATOM 1424 N N . GLY A 1 188 ? 13.593 8.623 -25.955 1.00 94.75 188 GLY A N 1
ATOM 1425 C CA . GLY A 1 188 ? 13.675 7.890 -27.212 1.00 94.75 188 GLY A CA 1
ATOM 1426 C C . GLY A 1 188 ? 13.989 8.768 -28.427 1.00 94.75 188 GLY A C 1
ATOM 1427 O O . GLY A 1 188 ? 14.664 8.304 -29.345 1.00 94.75 188 GLY A O 1
ATOM 1428 N N . LYS A 1 189 ? 13.562 10.041 -28.446 1.00 94.62 189 LYS A N 1
ATOM 1429 C CA . LYS A 1 189 ? 13.926 10.985 -29.523 1.00 94.62 189 LYS A CA 1
ATOM 1430 C C . LYS A 1 189 ? 15.423 11.268 -29.550 1.00 94.62 189 LYS A C 1
ATOM 1432 O O . LYS A 1 189 ? 15.991 11.348 -30.636 1.00 94.62 189 LYS A O 1
ATOM 1437 N N . GLU A 1 190 ? 16.042 11.424 -28.385 1.00 94.31 190 GLU A N 1
ATOM 1438 C CA . GLU A 1 190 ? 17.484 11.647 -28.279 1.00 94.31 190 GLU A CA 1
ATOM 1439 C C . GLU A 1 190 ? 18.257 10.351 -28.531 1.00 94.31 190 GLU A C 1
ATOM 1441 O O . GLU A 1 190 ? 19.188 10.343 -29.333 1.00 94.31 190 GLU A O 1
ATOM 1446 N N . LEU A 1 191 ? 17.805 9.231 -27.959 1.00 93.00 191 LEU A N 1
ATOM 1447 C CA . LEU A 1 191 ? 18.441 7.925 -28.129 1.00 93.00 191 LEU A CA 1
ATOM 1448 C C . LEU A 1 191 ? 18.486 7.491 -29.600 1.00 93.00 191 LEU A C 1
ATOM 1450 O O . LEU A 1 191 ? 19.506 6.989 -30.063 1.00 93.00 191 LEU A O 1
ATOM 1454 N N . LYS A 1 192 ? 17.422 7.761 -30.369 1.00 94.75 192 LYS A N 1
ATOM 1455 C CA . LYS A 1 192 ? 17.351 7.462 -31.809 1.00 94.75 192 LYS A CA 1
ATOM 1456 C C . LYS A 1 192 ? 18.433 8.166 -32.643 1.00 94.75 192 LYS A C 1
ATOM 1458 O O . LYS A 1 192 ? 18.704 7.731 -33.754 1.00 94.75 192 LYS A O 1
ATOM 1463 N N . LYS A 1 193 ? 19.036 9.250 -32.142 1.00 95.31 193 LYS A N 1
ATOM 1464 C CA . LYS A 1 193 ? 20.139 9.950 -32.825 1.00 95.31 193 LYS A CA 1
ATOM 1465 C C . LYS A 1 193 ? 21.498 9.277 -32.600 1.00 95.31 193 LYS A C 1
ATOM 1467 O O . LYS A 1 193 ? 22.451 9.637 -33.280 1.00 95.31 193 LYS A O 1
ATOM 1472 N N . ILE A 1 194 ? 21.588 8.377 -31.621 1.00 94.25 194 ILE A N 1
ATOM 1473 C CA . ILE A 1 194 ? 22.841 7.797 -31.119 1.00 94.25 194 ILE A CA 1
ATOM 1474 C C . ILE A 1 194 ? 22.914 6.295 -31.425 1.00 94.25 194 ILE A C 1
ATOM 1476 O O . ILE A 1 194 ? 24.004 5.765 -31.601 1.00 94.25 194 ILE A O 1
ATOM 1480 N N . VAL A 1 195 ? 21.770 5.604 -31.476 1.00 93.25 195 VAL A N 1
ATOM 1481 C CA . VAL A 1 195 ? 21.716 4.165 -31.765 1.00 93.25 195 VAL A CA 1
ATOM 1482 C C . VAL A 1 195 ? 21.606 3.892 -33.265 1.00 93.25 195 VAL A C 1
ATOM 1484 O O . VAL A 1 195 ? 20.803 4.516 -33.957 1.00 93.25 195 VAL A O 1
ATOM 1487 N N . ASP A 1 196 ? 22.357 2.898 -33.738 1.00 91.44 196 ASP A N 1
ATOM 1488 C CA . ASP A 1 196 ? 22.353 2.461 -35.143 1.00 91.44 196 ASP A CA 1
ATOM 1489 C C . ASP A 1 196 ? 21.258 1.419 -35.456 1.00 91.44 196 ASP A C 1
ATOM 1491 O O . ASP A 1 196 ? 21.062 1.025 -36.605 1.00 91.44 196 ASP A O 1
ATOM 1495 N N . THR A 1 197 ? 20.531 0.958 -34.437 1.00 92.75 197 THR A N 1
ATOM 1496 C CA . THR A 1 197 ? 19.487 -0.070 -34.539 1.00 92.75 197 THR A CA 1
ATOM 1497 C C . THR A 1 197 ? 18.080 0.531 -34.561 1.00 92.75 197 THR A C 1
ATOM 1499 O O . THR A 1 197 ? 17.836 1.684 -34.193 1.00 92.75 197 THR A O 1
ATOM 1502 N N . GLU A 1 198 ? 17.094 -0.275 -34.961 1.00 93.69 198 GLU A N 1
ATOM 1503 C CA . GLU A 1 198 ? 15.693 0.130 -34.877 1.00 93.69 198 GLU A CA 1
ATOM 1504 C C . GLU A 1 198 ? 15.246 0.240 -33.405 1.00 93.69 198 GLU A C 1
ATOM 1506 O O . GLU A 1 198 ? 15.127 -0.764 -32.699 1.00 93.69 198 GLU A O 1
ATOM 1511 N N . LEU A 1 199 ? 14.955 1.469 -32.958 1.00 95.75 199 LEU A N 1
ATOM 1512 C CA . LEU A 1 199 ? 14.439 1.747 -31.617 1.00 95.75 199 LEU A CA 1
ATOM 1513 C C . LEU A 1 199 ? 12.945 1.397 -31.492 1.00 95.75 199 LEU A C 1
ATOM 1515 O O . LEU A 1 199 ? 12.107 1.840 -32.289 1.00 95.75 199 LEU A O 1
ATOM 1519 N N . ARG A 1 200 ? 12.595 0.664 -30.433 1.00 95.62 200 ARG A N 1
ATOM 1520 C CA . ARG A 1 200 ? 11.217 0.389 -30.004 1.00 95.62 200 ARG A CA 1
ATOM 1521 C C . ARG A 1 200 ? 10.989 0.868 -28.577 1.00 95.62 200 ARG A C 1
ATOM 1523 O O . ARG A 1 200 ? 11.780 0.581 -27.689 1.00 95.62 200 ARG A O 1
ATOM 1530 N N . ILE A 1 201 ? 9.879 1.569 -28.362 1.00 95.94 201 ILE A N 1
ATOM 1531 C CA . ILE A 1 201 ? 9.470 2.052 -27.040 1.00 95.94 201 ILE A CA 1
ATOM 1532 C C . ILE A 1 201 ? 8.330 1.173 -26.539 1.00 95.94 201 ILE A C 1
ATOM 1534 O O . ILE A 1 201 ? 7.378 0.921 -27.277 1.00 95.94 201 ILE A O 1
ATOM 1538 N N . THR A 1 202 ? 8.424 0.705 -25.298 1.00 96.19 202 THR A N 1
ATOM 1539 C CA . THR A 1 202 ? 7.360 -0.044 -24.620 1.00 96.19 202 THR A CA 1
ATOM 1540 C C . THR A 1 202 ? 7.019 0.642 -23.310 1.00 96.19 202 THR A C 1
ATOM 1542 O O . THR A 1 202 ? 7.883 0.784 -22.455 1.00 96.19 202 THR A O 1
ATOM 1545 N N . VAL A 1 203 ? 5.758 1.032 -23.134 1.00 96.62 203 VAL A N 1
ATOM 1546 C CA . VAL A 1 203 ? 5.256 1.584 -21.870 1.00 96.62 203 VAL A CA 1
ATOM 1547 C C . VAL A 1 203 ? 4.433 0.508 -21.180 1.00 96.62 203 VAL A C 1
ATOM 1549 O O . VAL A 1 203 ? 3.365 0.147 -21.673 1.00 96.62 203 VAL A O 1
ATOM 1552 N N . LEU A 1 204 ? 4.927 -0.027 -20.059 1.00 96.50 204 LEU A N 1
ATOM 1553 C CA . LEU A 1 204 ? 4.225 -1.103 -19.348 1.00 96.50 204 LEU A CA 1
ATOM 1554 C C . LEU A 1 204 ? 2.936 -0.588 -18.691 1.00 96.50 204 LEU A C 1
ATOM 1556 O O . LEU A 1 204 ? 1.896 -1.246 -18.727 1.00 96.50 204 LEU A O 1
ATOM 1560 N N . GLY A 1 205 ? 2.987 0.611 -18.105 1.00 95.44 205 GLY A N 1
ATOM 1561 C CA . GLY A 1 205 ? 1.833 1.244 -17.471 1.00 95.44 205 GLY A CA 1
ATOM 1562 C C . GLY A 1 205 ? 1.206 0.380 -16.369 1.00 95.44 205 GLY A C 1
ATOM 1563 O O . GLY A 1 205 ? 1.899 -0.308 -15.621 1.00 95.44 205 GLY A O 1
ATOM 1564 N N . HIS A 1 206 ? -0.124 0.399 -16.272 1.00 96.50 206 HIS A N 1
ATOM 1565 C CA . HIS A 1 206 ? -0.870 -0.129 -15.124 1.00 96.50 206 HIS A CA 1
ATOM 1566 C C . HIS A 1 206 ? -0.848 -1.656 -14.961 1.00 96.50 206 HIS A C 1
ATOM 1568 O O . HIS A 1 206 ? -1.279 -2.141 -13.916 1.00 96.50 206 HIS A O 1
ATOM 1574 N N . ILE A 1 207 ? -0.316 -2.422 -15.923 1.00 96.81 207 ILE A N 1
ATOM 1575 C CA . ILE A 1 207 ? -0.147 -3.877 -15.749 1.00 96.81 207 ILE A CA 1
ATOM 1576 C C . ILE A 1 207 ? 0.713 -4.197 -14.516 1.00 96.81 207 ILE A C 1
ATOM 1578 O O . ILE A 1 207 ? 0.505 -5.218 -13.874 1.00 96.81 207 ILE A O 1
ATOM 1582 N N . GLN A 1 208 ? 1.607 -3.271 -14.155 1.00 97.50 208 GLN A N 1
ATOM 1583 C CA . GLN A 1 208 ? 2.498 -3.323 -12.996 1.00 97.50 208 GLN A CA 1
ATOM 1584 C C . GLN A 1 208 ? 1.764 -3.310 -11.645 1.00 97.50 208 GLN A C 1
ATOM 1586 O O . GLN A 1 208 ? 2.310 -3.779 -10.659 1.00 97.50 208 GLN A O 1
ATOM 1591 N N . ARG A 1 209 ? 0.523 -2.807 -11.583 1.00 96.44 209 ARG A N 1
ATOM 1592 C CA . ARG A 1 209 ? -0.285 -2.772 -10.344 1.00 96.44 209 ARG A CA 1
ATOM 1593 C C . ARG A 1 209 ? -1.164 -4.003 -10.150 1.00 96.44 209 ARG A C 1
ATOM 1595 O O . ARG A 1 209 ? -1.673 -4.242 -9.057 1.00 96.44 209 ARG A O 1
ATOM 1602 N N . GLY A 1 210 ? -1.381 -4.755 -11.226 1.00 93.00 210 GLY A N 1
ATOM 1603 C CA . GLY A 1 210 ? -2.226 -5.939 -11.232 1.00 93.00 210 GLY A CA 1
ATOM 1604 C C . GLY A 1 210 ? -1.463 -7.216 -10.891 1.00 93.00 210 GLY A C 1
ATOM 1605 O O . GLY A 1 210 ? -0.270 -7.213 -10.612 1.00 93.00 210 GLY A O 1
ATOM 1606 N N . GLY A 1 211 ? -2.171 -8.341 -10.961 1.00 95.75 211 GLY A N 1
ATOM 1607 C CA . GLY A 1 211 ? -1.581 -9.661 -10.759 1.00 95.75 211 GLY A CA 1
ATOM 1608 C C . GLY A 1 211 ? -1.632 -10.153 -9.314 1.00 95.75 211 GLY A C 1
ATOM 1609 O O . GLY A 1 211 ? -1.917 -9.420 -8.367 1.00 95.75 211 GLY A O 1
ATOM 1610 N N . SER A 1 212 ? -1.419 -11.457 -9.159 1.00 97.94 212 SER A N 1
ATOM 1611 C CA . SER A 1 212 ? -1.334 -12.089 -7.845 1.00 97.94 212 SER A CA 1
ATOM 1612 C C . SER A 1 212 ? -0.053 -11.626 -7.141 1.00 97.94 212 SER A C 1
ATOM 1614 O O . SER A 1 212 ? 1.009 -11.726 -7.755 1.00 97.94 212 SER A O 1
ATOM 1616 N N . PRO A 1 213 ? -0.104 -11.236 -5.853 1.00 98.44 213 PRO A N 1
ATOM 1617 C CA . PRO A 1 213 ? 1.098 -10.882 -5.113 1.00 98.44 213 PRO A CA 1
ATOM 1618 C C . PRO A 1 213 ? 2.083 -12.048 -5.044 1.00 98.44 213 PRO A C 1
ATOM 1620 O O . PRO A 1 213 ? 1.674 -13.212 -4.907 1.00 98.44 213 PRO A O 1
ATOM 1623 N N . SER A 1 214 ? 3.370 -11.718 -5.087 1.00 98.62 214 SER A N 1
ATOM 1624 C CA . SER A 1 214 ? 4.482 -12.641 -4.896 1.00 98.62 214 SER A CA 1
ATOM 1625 C C . SER A 1 214 ? 4.481 -13.251 -3.489 1.00 98.62 214 SER A C 1
ATOM 1627 O O . SER A 1 214 ? 3.755 -12.827 -2.583 1.00 98.62 214 SER A O 1
ATOM 1629 N N . ALA A 1 215 ? 5.317 -14.268 -3.274 1.00 98.50 215 ALA A N 1
ATOM 1630 C CA . ALA A 1 215 ? 5.495 -14.840 -1.942 1.00 98.50 215 ALA A CA 1
ATOM 1631 C C . ALA A 1 215 ? 6.012 -13.797 -0.936 1.00 98.50 215 ALA A C 1
ATOM 1633 O O . ALA A 1 215 ? 5.537 -13.767 0.202 1.00 98.50 215 ALA A O 1
ATOM 1634 N N . PHE A 1 216 ? 6.936 -12.931 -1.361 1.00 98.31 216 PHE A N 1
ATOM 1635 C CA . PHE A 1 216 ? 7.489 -11.874 -0.523 1.00 98.31 216 PHE A CA 1
ATOM 1636 C C . PHE A 1 216 ? 6.401 -10.891 -0.087 1.00 98.31 216 PHE A C 1
ATOM 1638 O O . PHE A 1 216 ? 6.193 -10.723 1.115 1.00 98.31 216 PHE A O 1
ATOM 1645 N N . ASP A 1 217 ? 5.631 -10.341 -1.033 1.00 98.62 217 ASP A N 1
ATOM 1646 C CA . ASP A 1 217 ? 4.578 -9.369 -0.725 1.00 98.62 217 ASP A CA 1
ATOM 1647 C C . ASP A 1 217 ? 3.480 -9.965 0.161 1.00 98.62 217 ASP A C 1
ATOM 1649 O O . ASP A 1 217 ? 3.015 -9.319 1.100 1.00 98.62 217 ASP A O 1
ATOM 1653 N N . ARG A 1 218 ? 3.100 -11.234 -0.051 1.00 98.62 218 ARG A N 1
ATOM 1654 C CA . ARG A 1 218 ? 2.137 -11.925 0.828 1.00 98.62 218 ARG A CA 1
ATOM 1655 C C . ARG A 1 218 ? 2.649 -12.033 2.261 1.00 98.62 218 ARG A C 1
ATOM 1657 O O . ARG A 1 218 ? 1.882 -11.814 3.204 1.00 98.62 218 ARG A O 1
ATOM 1664 N N . VAL A 1 219 ? 3.918 -12.399 2.444 1.00 98.44 219 VAL A N 1
ATOM 1665 C CA . VAL A 1 219 ? 4.531 -12.546 3.772 1.00 98.44 219 VAL A CA 1
ATOM 1666 C C . VAL A 1 219 ? 4.700 -11.185 4.439 1.00 98.44 219 VAL A C 1
ATOM 1668 O O . VAL A 1 219 ? 4.334 -11.044 5.608 1.00 98.44 219 VAL A O 1
ATOM 1671 N N . LEU A 1 220 ? 5.205 -10.189 3.710 1.00 98.62 220 LEU A N 1
ATOM 1672 C CA . LEU A 1 220 ? 5.377 -8.822 4.192 1.00 98.62 220 LEU A CA 1
ATOM 1673 C C . LEU A 1 220 ? 4.036 -8.237 4.648 1.00 98.62 220 LEU A C 1
ATOM 1675 O O . LEU A 1 220 ? 3.888 -7.881 5.818 1.00 98.62 220 LEU A O 1
ATOM 1679 N N . ALA A 1 221 ? 3.027 -8.260 3.775 1.00 98.69 221 ALA A N 1
ATOM 1680 C CA . ALA A 1 221 ? 1.679 -7.788 4.069 1.00 98.69 221 ALA A CA 1
ATOM 1681 C C . ALA A 1 221 ? 1.047 -8.520 5.257 1.00 98.69 221 ALA A C 1
ATOM 1683 O O . ALA A 1 221 ? 0.390 -7.907 6.101 1.00 98.69 221 ALA A O 1
ATOM 1684 N N . THR A 1 222 ? 1.281 -9.831 5.371 1.00 98.56 222 THR A N 1
ATOM 1685 C CA . THR A 1 222 ? 0.789 -10.612 6.508 1.00 98.56 222 THR A CA 1
ATOM 1686 C C . THR A 1 222 ? 1.427 -10.151 7.816 1.00 98.56 222 THR A C 1
ATOM 1688 O O . THR A 1 222 ? 0.712 -9.904 8.790 1.00 98.56 222 THR A O 1
ATOM 1691 N N . LYS A 1 223 ? 2.755 -9.996 7.848 1.00 98.56 223 LYS A N 1
ATOM 1692 C CA . LYS A 1 223 ? 3.470 -9.525 9.039 1.00 98.56 223 LYS A CA 1
ATOM 1693 C C . LYS A 1 223 ? 3.043 -8.106 9.424 1.00 98.56 223 LYS A C 1
ATOM 1695 O O . LYS A 1 223 ? 2.776 -7.859 10.598 1.00 98.56 223 LYS A O 1
ATOM 1700 N N . MET A 1 224 ? 2.927 -7.207 8.446 1.00 98.56 224 MET A N 1
ATOM 1701 C CA . MET A 1 224 ? 2.514 -5.822 8.672 1.00 98.56 224 MET A CA 1
ATOM 1702 C C . MET A 1 224 ? 1.072 -5.722 9.177 1.00 98.56 224 MET A C 1
ATOM 1704 O O . MET A 1 224 ? 0.828 -5.035 10.163 1.00 98.56 224 MET A O 1
ATOM 1708 N N . GLY A 1 225 ? 0.130 -6.461 8.580 1.00 98.50 225 GLY A N 1
ATOM 1709 C CA . GLY A 1 225 ? -1.273 -6.460 9.008 1.00 98.50 225 GLY A CA 1
ATOM 1710 C C . GLY A 1 225 ? -1.461 -6.942 10.449 1.00 98.50 225 GLY A C 1
ATOM 1711 O O . GLY A 1 225 ? -2.175 -6.310 11.224 1.00 98.50 225 GLY A O 1
ATOM 1712 N N . ALA A 1 226 ? -0.767 -8.013 10.845 1.00 98.38 226 ALA A N 1
ATOM 1713 C CA . ALA A 1 226 ? -0.800 -8.493 12.227 1.00 98.38 226 ALA A CA 1
ATOM 1714 C C . ALA A 1 226 ? -0.140 -7.493 13.193 1.00 98.38 226 ALA A C 1
ATOM 1716 O O . ALA A 1 226 ? -0.669 -7.236 14.278 1.00 98.38 226 ALA A O 1
ATOM 1717 N N . ARG A 1 227 ? 0.995 -6.893 12.798 1.00 97.94 227 ARG A N 1
ATOM 1718 C CA . ARG A 1 227 ? 1.667 -5.874 13.612 1.00 97.94 227 ARG A CA 1
ATOM 1719 C C . ARG A 1 227 ? 0.792 -4.638 13.804 1.00 97.94 227 ARG A C 1
ATOM 1721 O O . ARG A 1 227 ? 0.719 -4.153 14.924 1.00 97.94 227 ARG A O 1
ATOM 1728 N N . ALA A 1 228 ? 0.094 -4.178 12.770 1.00 98.25 228 ALA A N 1
ATOM 1729 C CA . ALA A 1 228 ? -0.762 -2.999 12.847 1.00 98.25 228 ALA A CA 1
ATOM 1730 C C . ALA A 1 228 ? -1.872 -3.134 13.895 1.00 98.25 228 ALA A C 1
ATOM 1732 O O . ALA A 1 228 ? -2.106 -2.207 14.663 1.00 98.25 228 ALA A O 1
ATOM 1733 N N . VAL A 1 229 ? -2.506 -4.307 13.995 1.00 98.00 229 VAL A N 1
ATOM 1734 C CA . VAL A 1 229 ? -3.500 -4.561 15.050 1.00 98.00 229 VAL A CA 1
ATOM 1735 C C . VAL A 1 229 ? -2.847 -4.560 16.432 1.00 98.00 229 VAL A C 1
ATOM 1737 O O . VAL A 1 229 ? -3.396 -3.980 17.363 1.00 98.00 229 VAL A O 1
ATOM 1740 N N . LYS A 1 230 ? -1.659 -5.163 16.573 1.00 96.38 230 LYS A N 1
ATOM 1741 C CA . LYS A 1 230 ? -0.917 -5.150 17.842 1.00 96.38 230 LYS A CA 1
ATOM 1742 C C . LYS A 1 230 ? -0.568 -3.725 18.287 1.00 96.38 230 LYS A C 1
ATOM 1744 O O . LYS A 1 230 ? -0.676 -3.433 19.472 1.00 96.38 230 LYS A O 1
ATOM 1749 N N . GLU A 1 231 ? -0.184 -2.858 17.353 1.00 96.50 231 GLU A N 1
ATOM 1750 C CA . GLU A 1 231 ? 0.094 -1.448 17.643 1.00 96.50 231 GLU A CA 1
ATOM 1751 C C . GLU A 1 231 ? -1.166 -0.657 17.972 1.00 96.50 231 GLU A C 1
ATOM 1753 O O . GLU A 1 231 ? -1.171 0.095 18.936 1.00 96.50 231 GLU A O 1
ATOM 1758 N N . LEU A 1 232 ? -2.278 -0.884 17.268 1.00 94.81 232 LEU A N 1
ATOM 1759 C CA . LEU A 1 232 ? -3.554 -0.272 17.652 1.00 94.81 232 LEU A CA 1
ATOM 1760 C C . LEU A 1 232 ? -3.987 -0.659 19.073 1.00 94.81 232 LEU A C 1
ATOM 1762 O O . LEU A 1 232 ? -4.651 0.119 19.749 1.00 94.81 232 LEU A O 1
ATOM 1766 N N . MET A 1 233 ? -3.617 -1.848 19.545 1.00 92.81 233 MET A N 1
ATOM 1767 C CA . MET A 1 233 ? -3.894 -2.282 20.914 1.00 92.81 233 MET A CA 1
ATOM 1768 C C . MET A 1 233 ? -2.932 -1.695 21.961 1.00 92.81 233 MET A C 1
ATOM 1770 O O . MET A 1 233 ? -3.217 -1.840 23.149 1.00 92.81 233 MET A O 1
ATOM 1774 N N . SER A 1 234 ? -1.817 -1.068 21.561 1.00 90.69 234 SER A N 1
ATOM 1775 C CA . SER A 1 234 ? -0.851 -0.445 22.481 1.00 90.69 234 SER A CA 1
ATOM 1776 C C . SER A 1 234 ? -1.376 0.907 23.001 1.00 90.69 234 SER A C 1
ATOM 1778 O O . SER A 1 234 ? -2.558 1.212 22.832 1.00 90.69 234 SER A O 1
ATOM 1780 N N . GLU A 1 235 ? -0.560 1.717 23.677 1.00 78.25 235 GLU A N 1
ATOM 1781 C CA . GLU A 1 235 ? -0.943 3.090 24.060 1.00 78.25 235 GLU A CA 1
ATOM 1782 C C . GLU A 1 235 ? -0.639 4.112 22.954 1.00 78.25 235 GLU A C 1
ATOM 1784 O O . GLU A 1 235 ? -1.282 5.158 22.883 1.00 78.25 235 GLU A O 1
ATOM 1789 N N . GLU A 1 236 ? 0.291 3.792 22.053 1.00 83.88 236 GLU A N 1
ATOM 1790 C CA . GLU A 1 236 ? 0.729 4.691 20.989 1.00 83.88 236 GLU A CA 1
ATOM 1791 C C . GLU A 1 236 ? -0.165 4.573 19.742 1.00 83.88 236 GLU A C 1
ATOM 1793 O O . GLU A 1 236 ? -0.848 3.575 19.493 1.00 83.88 236 GLU A O 1
ATOM 1798 N N . SER A 1 237 ? -0.231 5.650 18.967 1.00 90.56 237 SER A N 1
ATOM 1799 C CA . SER A 1 237 ? -1.057 5.782 17.767 1.00 90.56 237 SER A CA 1
ATOM 1800 C C . SER A 1 237 ? -0.453 6.851 16.858 1.00 90.56 237 SER A C 1
ATOM 1802 O O . SER A 1 237 ? 0.426 7.596 17.285 1.00 90.56 237 SER A O 1
ATOM 1804 N N . GLY A 1 238 ? -0.907 6.939 15.606 1.00 94.25 238 GLY A N 1
ATOM 1805 C CA . GLY A 1 238 ? -0.276 7.826 14.629 1.00 94.25 238 GLY A CA 1
ATOM 1806 C C . GLY A 1 238 ? 1.051 7.246 14.155 1.00 94.25 238 GLY A C 1
ATOM 1807 O O . GLY A 1 238 ? 1.997 7.984 13.901 1.00 94.25 238 GLY A O 1
ATOM 1808 N N . MET A 1 239 ? 1.130 5.916 14.077 1.00 96.75 239 MET A N 1
ATOM 1809 C CA . MET A 1 239 ? 2.328 5.192 13.662 1.00 96.75 239 MET A CA 1
ATOM 1810 C C . MET A 1 239 ? 2.135 4.608 12.266 1.00 96.75 239 MET A C 1
ATOM 1812 O O . MET A 1 239 ? 1.015 4.344 11.835 1.00 96.75 239 MET A O 1
ATOM 1816 N N . MET A 1 240 ? 3.231 4.332 11.577 1.00 97.56 240 MET A N 1
ATOM 1817 C CA . MET A 1 240 ? 3.262 3.463 10.409 1.00 97.56 240 MET A CA 1
ATOM 1818 C C . MET A 1 240 ? 4.090 2.215 10.699 1.00 97.56 240 MET A C 1
ATOM 1820 O O . MET A 1 240 ? 5.039 2.249 11.488 1.00 97.56 240 MET A O 1
ATOM 1824 N N . ILE A 1 241 ? 3.720 1.107 10.062 1.00 98.12 241 ILE A N 1
ATOM 1825 C CA . ILE A 1 241 ? 4.508 -0.121 10.089 1.00 98.12 241 ILE A CA 1
ATOM 1826 C C . ILE A 1 241 ? 5.603 -0.043 9.030 1.00 98.12 241 ILE A C 1
ATOM 1828 O O . ILE A 1 241 ? 5.322 0.251 7.871 1.00 98.12 241 ILE A O 1
ATOM 1832 N N . CYS A 1 242 ? 6.823 -0.396 9.416 1.00 97.06 242 CYS A N 1
ATOM 1833 C CA . CYS A 1 242 ? 7.985 -0.390 8.539 1.00 97.06 242 CYS A CA 1
ATOM 1834 C C . CYS A 1 242 ? 8.618 -1.782 8.447 1.00 97.06 242 CYS A C 1
ATOM 1836 O O . CYS A 1 242 ? 8.498 -2.604 9.359 1.00 97.06 242 CYS A O 1
ATOM 1838 N N . SER A 1 243 ? 9.309 -2.043 7.341 1.00 95.69 243 SER A N 1
ATOM 1839 C CA . SER A 1 243 ? 10.264 -3.138 7.197 1.00 95.69 243 SER A CA 1
ATOM 1840 C C . SER A 1 243 ? 11.663 -2.543 7.139 1.00 95.69 243 SER A C 1
ATOM 1842 O O . SER A 1 243 ? 12.000 -1.923 6.143 1.00 95.69 243 SER A O 1
ATOM 1844 N N . GLU A 1 244 ? 12.471 -2.736 8.177 1.00 93.25 244 GLU A N 1
ATOM 1845 C CA . GLU A 1 244 ? 13.840 -2.216 8.261 1.00 93.25 244 GLU A CA 1
ATOM 1846 C C . GLU A 1 244 ? 14.802 -3.359 8.595 1.00 93.25 244 GLU A C 1
ATOM 1848 O O . GLU A 1 244 ? 14.639 -4.047 9.608 1.00 93.25 244 GLU A O 1
ATOM 1853 N N . SER A 1 245 ? 15.815 -3.583 7.757 1.00 89.25 245 SER A N 1
ATOM 1854 C CA . SER A 1 245 ? 16.843 -4.614 7.968 1.00 89.25 245 SER A CA 1
ATOM 1855 C C . SER A 1 245 ? 16.245 -5.997 8.282 1.00 89.25 245 SER A C 1
ATOM 1857 O O . SER A 1 245 ? 16.628 -6.662 9.252 1.00 89.25 245 SER A O 1
ATOM 1859 N N . ASN A 1 246 ? 15.268 -6.424 7.473 1.00 87.69 246 ASN A N 1
ATOM 1860 C CA . ASN A 1 246 ? 14.508 -7.677 7.622 1.00 87.69 246 ASN A CA 1
ATOM 1861 C C . ASN A 1 246 ? 13.662 -7.799 8.907 1.00 87.69 246 ASN A C 1
ATOM 1863 O O . ASN A 1 246 ? 13.196 -8.894 9.246 1.00 87.69 246 ASN A O 1
ATOM 1867 N N . LYS A 1 247 ? 13.431 -6.699 9.629 1.00 93.75 247 LYS A N 1
ATOM 1868 C CA . LYS A 1 247 ? 12.591 -6.656 10.832 1.00 93.75 247 LYS A CA 1
ATOM 1869 C C . LYS A 1 247 ? 11.381 -5.765 10.602 1.00 93.75 247 LYS A C 1
ATOM 1871 O O . LYS A 1 247 ? 11.455 -4.777 9.888 1.00 93.75 247 LYS A O 1
ATOM 1876 N N . ILE A 1 248 ? 10.271 -6.111 11.251 1.00 97.06 248 ILE A N 1
ATOM 1877 C CA . ILE A 1 248 ? 9.092 -5.245 11.283 1.00 97.06 248 ILE A CA 1
ATOM 1878 C C . ILE A 1 248 ? 9.217 -4.293 12.467 1.00 97.06 248 ILE A C 1
ATOM 1880 O O . ILE A 1 248 ? 9.259 -4.737 13.619 1.00 97.06 248 ILE A O 1
ATOM 1884 N N . THR A 1 249 ? 9.266 -3.006 12.161 1.00 96.25 249 THR A N 1
ATOM 1885 C CA . THR A 1 249 ? 9.428 -1.893 13.097 1.00 96.25 249 THR A CA 1
ATOM 1886 C C . THR A 1 249 ? 8.252 -0.927 12.960 1.00 96.25 249 THR A C 1
ATOM 1888 O O . THR A 1 249 ? 7.301 -1.168 12.209 1.00 96.25 249 THR A O 1
ATOM 1891 N N . THR A 1 250 ? 8.286 0.146 13.741 1.00 96.69 250 THR A N 1
ATOM 1892 C CA . THR A 1 250 ? 7.284 1.206 13.734 1.00 96.69 250 THR A CA 1
ATOM 1893 C C . THR A 1 250 ? 7.974 2.557 13.802 1.00 96.69 250 THR A C 1
ATOM 1895 O O . THR A 1 250 ? 9.011 2.705 14.450 1.00 96.69 250 THR A O 1
ATOM 1898 N N . LYS A 1 251 ? 7.380 3.550 13.150 1.00 96.19 251 LYS A N 1
ATOM 1899 C CA . LYS A 1 251 ? 7.768 4.962 13.247 1.00 96.19 251 LYS A CA 1
ATOM 1900 C C . LYS A 1 251 ? 6.507 5.811 13.318 1.00 96.19 251 LYS A C 1
ATOM 1902 O O . LYS A 1 251 ? 5.438 5.324 12.952 1.00 96.19 251 LYS A O 1
ATOM 1907 N N . PHE A 1 252 ? 6.621 7.061 13.755 1.00 96.38 252 PHE A N 1
ATOM 1908 C CA . PHE A 1 252 ? 5.521 8.007 13.585 1.00 96.38 252 PHE A CA 1
ATOM 1909 C C . PHE A 1 252 ? 5.175 8.137 12.104 1.00 96.38 252 PHE A C 1
ATOM 1911 O O . PHE A 1 252 ? 6.050 8.071 11.239 1.00 96.38 252 PHE A O 1
ATOM 1918 N N . ILE A 1 253 ? 3.884 8.260 11.818 1.00 95.94 253 ILE A N 1
ATOM 1919 C CA . ILE A 1 253 ? 3.359 8.240 10.455 1.00 95.94 253 ILE A CA 1
ATOM 1920 C C . ILE A 1 253 ? 3.906 9.397 9.612 1.00 95.94 253 ILE A C 1
ATOM 1922 O O . ILE A 1 253 ? 4.135 9.228 8.420 1.00 95.94 253 ILE A O 1
ATOM 1926 N N . ASP A 1 254 ? 4.197 10.535 10.242 1.00 95.38 254 ASP A N 1
ATOM 1927 C CA . ASP A 1 254 ? 4.765 11.715 9.594 1.00 95.38 254 ASP A CA 1
ATOM 1928 C C . ASP A 1 254 ? 6.235 11.563 9.198 1.00 95.38 254 ASP A C 1
ATOM 1930 O O . ASP A 1 254 ? 6.736 12.320 8.365 1.00 95.38 254 ASP A O 1
ATOM 1934 N N . TYR A 1 255 ? 6.919 10.534 9.702 1.00 96.06 255 TYR A N 1
ATOM 1935 C CA . TYR A 1 255 ? 8.246 10.163 9.223 1.00 96.06 255 TYR A CA 1
ATOM 1936 C C . TYR A 1 255 ? 8.229 9.761 7.740 1.00 96.06 255 TYR A C 1
ATOM 1938 O O . TYR A 1 255 ? 9.256 9.882 7.079 1.00 96.06 255 TYR A O 1
ATOM 1946 N N . ALA A 1 256 ? 7.078 9.344 7.194 1.00 94.62 256 ALA A N 1
ATOM 1947 C CA . ALA A 1 256 ? 6.938 9.007 5.777 1.00 94.62 256 ALA A CA 1
ATOM 1948 C C . ALA A 1 256 ? 7.281 10.172 4.832 1.00 94.62 256 ALA A C 1
ATOM 1950 O O . ALA A 1 256 ? 7.730 9.913 3.719 1.00 94.62 256 ALA A O 1
ATOM 1951 N N . TRP A 1 257 ? 7.113 11.425 5.277 1.00 93.94 257 TRP A N 1
ATOM 1952 C CA . TRP A 1 257 ? 7.425 12.629 4.491 1.00 93.94 257 TRP A CA 1
ATOM 1953 C C . TRP A 1 257 ? 8.426 13.579 5.162 1.00 93.94 257 TRP A C 1
ATOM 1955 O O . TRP A 1 257 ? 9.053 14.381 4.476 1.00 93.94 257 TRP A O 1
ATOM 1965 N N . ASN A 1 258 ? 8.613 13.497 6.483 1.00 93.56 258 ASN A N 1
ATOM 1966 C CA . ASN A 1 258 ? 9.607 14.293 7.218 1.00 93.56 258 ASN A CA 1
ATOM 1967 C C . ASN A 1 258 ? 10.915 13.533 7.498 1.00 93.56 258 ASN A C 1
ATOM 1969 O O . ASN A 1 258 ? 11.847 14.099 8.074 1.00 93.56 258 ASN A O 1
ATOM 1973 N N . GLY A 1 259 ? 10.969 12.239 7.175 1.00 89.38 259 GLY A N 1
ATOM 1974 C CA . GLY A 1 259 ? 12.120 11.387 7.442 1.00 89.38 259 GLY A CA 1
ATOM 1975 C C . GLY A 1 259 ? 13.346 11.738 6.597 1.00 89.38 259 GLY A C 1
ATOM 1976 O O . GLY A 1 259 ? 13.296 12.526 5.655 1.00 89.38 259 GLY A O 1
ATOM 1977 N N . ILE A 1 260 ? 14.476 11.121 6.940 1.00 86.19 260 ILE A N 1
ATOM 1978 C CA . ILE A 1 260 ? 15.725 11.298 6.195 1.00 86.19 260 ILE A CA 1
ATOM 1979 C C . ILE A 1 260 ? 15.735 10.306 5.034 1.00 86.19 260 ILE A C 1
ATOM 1981 O O . ILE A 1 260 ? 15.621 9.100 5.250 1.00 86.19 260 ILE A O 1
ATOM 1985 N N . VAL A 1 261 ? 15.902 10.817 3.816 1.00 83.31 261 VAL A N 1
ATOM 1986 C CA . VAL A 1 261 ? 16.123 9.995 2.624 1.00 83.31 261 VAL A CA 1
ATOM 1987 C C . VAL A 1 261 ? 17.598 9.597 2.575 1.00 83.31 261 VAL A C 1
ATOM 1989 O O . VAL A 1 261 ? 18.469 10.466 2.493 1.00 83.31 261 VAL A O 1
ATOM 1992 N N . ASP A 1 262 ? 17.884 8.296 2.629 1.00 82.19 262 ASP A N 1
ATOM 1993 C CA . ASP A 1 262 ? 19.224 7.747 2.400 1.00 82.19 262 ASP A CA 1
ATOM 1994 C C . ASP A 1 262 ? 19.264 6.964 1.080 1.00 82.19 262 ASP A C 1
ATOM 1996 O O . ASP A 1 262 ? 18.916 5.787 1.018 1.00 82.19 262 ASP A O 1
ATOM 2000 N N . ASP A 1 263 ? 19.736 7.621 0.019 1.00 82.88 263 ASP A N 1
ATOM 2001 C CA . ASP A 1 263 ? 19.922 7.008 -1.303 1.00 82.88 263 ASP A CA 1
ATOM 2002 C C . ASP A 1 263 ? 21.332 6.423 -1.503 1.00 82.88 263 ASP A C 1
ATOM 2004 O O . ASP A 1 263 ? 21.724 6.094 -2.627 1.00 82.88 263 ASP A O 1
ATOM 2008 N N . THR A 1 264 ? 22.138 6.299 -0.442 1.00 86.31 264 THR A N 1
ATOM 2009 C CA . THR A 1 264 ? 23.532 5.841 -0.560 1.00 86.31 264 THR A CA 1
ATOM 2010 C C . THR A 1 264 ? 23.617 4.456 -1.194 1.00 86.31 264 THR A C 1
ATOM 2012 O O . THR A 1 264 ? 24.468 4.230 -2.056 1.00 86.31 264 THR A O 1
ATOM 2015 N N . GLN A 1 265 ? 22.738 3.531 -0.796 1.00 85.19 265 GLN A N 1
ATOM 2016 C CA . GLN A 1 265 ? 22.707 2.186 -1.371 1.00 85.19 265 GLN A CA 1
ATOM 2017 C C . GLN A 1 265 ? 22.246 2.212 -2.833 1.00 85.19 265 GLN A C 1
ATOM 2019 O O . GLN A 1 265 ? 22.930 1.648 -3.681 1.00 85.19 265 GLN A O 1
ATOM 2024 N N . LYS A 1 266 ? 21.184 2.965 -3.156 1.00 83.12 266 LYS A N 1
ATOM 2025 C CA . LYS A 1 266 ? 20.677 3.099 -4.534 1.00 83.12 266 LYS A CA 1
ATOM 2026 C C . LYS A 1 266 ? 21.753 3.598 -5.500 1.00 83.12 266 LYS A C 1
ATOM 2028 O O . LYS A 1 266 ? 21.899 3.072 -6.597 1.00 83.12 266 LYS A O 1
ATOM 2033 N N . ARG A 1 267 ? 22.566 4.576 -5.083 1.00 86.62 267 ARG A N 1
ATOM 2034 C CA . ARG A 1 267 ? 23.686 5.077 -5.901 1.00 86.62 267 ARG A CA 1
ATOM 2035 C C . ARG A 1 267 ? 24.743 4.005 -6.167 1.00 86.62 267 ARG A C 1
ATOM 2037 O O . ARG A 1 267 ? 25.223 3.912 -7.292 1.00 86.62 267 ARG A O 1
ATOM 2044 N N . LYS A 1 268 ? 25.081 3.195 -5.158 1.00 90.88 268 LYS A N 1
ATOM 2045 C CA . LYS A 1 268 ? 26.008 2.063 -5.321 1.00 90.88 268 LYS A CA 1
ATOM 2046 C C . LYS A 1 268 ? 25.438 1.000 -6.254 1.00 90.88 268 LYS A C 1
ATOM 2048 O O . LYS A 1 268 ? 26.184 0.437 -7.047 1.00 90.88 268 LYS A O 1
ATOM 2053 N N . ASP A 1 269 ? 24.136 0.743 -6.176 1.00 90.19 269 ASP A N 1
ATOM 2054 C CA . ASP A 1 269 ? 23.470 -0.240 -7.029 1.00 90.19 269 ASP A CA 1
ATOM 2055 C C . ASP A 1 269 ? 23.447 0.218 -8.497 1.00 90.19 269 ASP A C 1
ATOM 2057 O O . ASP A 1 269 ? 23.724 -0.582 -9.390 1.00 90.19 269 ASP A O 1
ATOM 2061 N N . ILE A 1 270 ? 23.219 1.513 -8.758 1.00 89.06 270 ILE A N 1
ATOM 2062 C CA . ILE A 1 270 ? 23.330 2.104 -10.105 1.00 89.06 270 ILE A CA 1
ATOM 2063 C C . ILE A 1 270 ? 24.771 2.015 -10.626 1.00 89.06 270 ILE A C 1
ATOM 2065 O O . ILE A 1 270 ? 24.991 1.599 -11.762 1.00 89.06 270 ILE A O 1
ATOM 2069 N N . GLU A 1 271 ? 25.763 2.361 -9.800 1.00 90.81 271 GLU A N 1
ATOM 2070 C CA . GLU A 1 271 ? 27.177 2.244 -10.176 1.00 90.81 271 GLU A CA 1
ATOM 2071 C C . GLU A 1 271 ? 27.545 0.793 -10.521 1.00 90.81 271 GLU A C 1
ATOM 2073 O O . GLU A 1 271 ? 28.187 0.533 -11.540 1.00 90.81 271 GLU A O 1
ATOM 2078 N N . LEU A 1 272 ? 27.084 -0.168 -9.717 1.00 91.25 272 LEU A N 1
ATOM 2079 C CA . LEU A 1 272 ? 27.265 -1.590 -9.987 1.00 91.25 272 LEU A CA 1
ATOM 2080 C C . LEU A 1 272 ? 26.589 -2.001 -11.301 1.00 91.25 272 LEU A C 1
ATOM 2082 O O . LEU A 1 272 ? 27.201 -2.710 -12.099 1.00 91.25 272 LEU A O 1
ATOM 2086 N N . ALA A 1 273 ? 25.366 -1.534 -11.562 1.00 89.88 273 ALA A N 1
ATOM 2087 C CA . ALA A 1 273 ? 24.674 -1.797 -12.819 1.00 89.88 273 ALA A CA 1
ATOM 2088 C C . ALA A 1 273 ? 25.472 -1.274 -14.028 1.00 89.88 273 ALA A C 1
ATOM 2090 O O . ALA A 1 273 ? 25.624 -1.996 -15.010 1.00 89.88 273 ALA A O 1
ATOM 2091 N N . HIS A 1 274 ? 26.062 -0.076 -13.943 1.00 89.56 274 HIS A N 1
ATOM 2092 C CA . HIS A 1 274 ? 26.935 0.482 -14.989 1.00 89.56 274 HIS A CA 1
ATOM 2093 C C . HIS A 1 274 ? 28.238 -0.291 -15.190 1.00 89.56 274 HIS A C 1
ATOM 2095 O O . HIS A 1 274 ? 28.786 -0.291 -16.292 1.00 89.56 274 HIS A O 1
ATOM 2101 N N . ILE A 1 275 ? 28.769 -0.924 -14.142 1.00 93.12 275 ILE A N 1
ATOM 2102 C CA . ILE A 1 275 ? 29.944 -1.797 -14.255 1.00 93.12 275 ILE A CA 1
ATOM 2103 C C . ILE A 1 275 ? 29.575 -3.093 -14.984 1.00 93.12 275 ILE A C 1
ATOM 2105 O O . ILE A 1 275 ? 30.353 -3.563 -15.807 1.00 93.12 275 ILE A O 1
ATOM 2109 N N . LEU A 1 276 ? 28.400 -3.661 -14.698 1.00 91.50 276 LEU A N 1
ATOM 2110 C CA . LEU A 1 276 ? 27.958 -4.949 -15.243 1.00 91.50 276 LEU A CA 1
ATOM 2111 C C . LEU A 1 276 ? 27.437 -4.879 -16.689 1.00 91.50 276 LEU A C 1
ATOM 2113 O O . LEU A 1 276 ? 27.282 -5.923 -17.319 1.00 91.50 276 LEU A O 1
ATOM 2117 N N . THR A 1 277 ? 27.138 -3.685 -17.207 1.00 86.75 277 THR A N 1
ATOM 2118 C CA . THR A 1 277 ? 26.659 -3.475 -18.587 1.00 86.75 277 THR A CA 1
ATOM 2119 C C . THR A 1 277 ? 27.764 -3.147 -19.594 1.00 86.75 277 THR A C 1
ATOM 2121 O O . THR A 1 277 ? 27.474 -3.072 -20.790 1.00 86.75 277 THR A O 1
ATOM 2124 N N . LYS A 1 278 ? 29.007 -2.958 -19.135 1.00 75.44 278 LYS A N 1
ATOM 2125 C CA . LYS A 1 278 ? 30.200 -2.776 -19.979 1.00 75.44 278 LYS A CA 1
ATOM 2126 C C . LYS A 1 278 ? 30.836 -4.111 -20.343 1.00 75.44 278 LYS A C 1
ATOM 2128 O O . LYS A 1 278 ? 31.347 -4.193 -21.481 1.00 75.44 278 LYS A O 1
#

Sequence (278 aa):
MKRIAILTSGGDAPGMNAAIRSAAKFAFYHGIEVFGVRRGYKGMIDNDIFKMTSSDVSGIIDRGGTMLLSARLPEFKDPEVRKIAADNLKDHEIEGLIVIGGDGSFHGADLLYKEHGIRVIGIPGTIDNDIIGTDFTIGYDTTLNIIIEAMVRLRDTATSHERTYLVEVMGRDAGDFSEGVGSAYEIGKELKKIVDTELRITVLGHIQRGGSPSAFDRVLATKMGARAVKELMSEESGMMICSESNKITTKFIDYAWNGIVDDTQKRKDIELAHILTK

Radius of gyration: 20.44 Å; chains: 1; bounding box: 51×37×59 Å

Foldseek 3Di:
DAEAEEEEEDFWAAQQLLLVLLLCVLCVVVNHWYKYQAQQLVSLLVLVIGTDDNVLSPPCLFFFGDPRYHHDDPVLVDPVSLVSSLVSCVVVVHQEYEYEEDDVRLVSQLCCCVPPVRFYEYAFGDCQCQFFPANDGQRVVLLLVVVVVVVVVVVVVCVVQVEAEDEAGDNPCHCPNHLDDDDSVVVVVVVVVVDPHHYDYYYPPPVSRGGTGDPVSSVSSNVQSSVRNVQSVDPDGQWYWHQDPNDIDIDRSCCRPVPDDDCVVVVVVSVVVVVVVD

Secondary structure (DSSP, 8-state):
--EEEEEEESS--TTHHHHHHHHHHHHHHTT-EEEEETTHHHHHHTT-EEE--TTTTTT-TT--S-TT-----GGGGSHHHHHHHHHHHHHTT--EEEEEE-HHHHHHHHHHHHHH--EEEEEEB-SS---TT-S--BTHHHHHHHHHHHHHHHHHHHHHHTEEEEEE---TT--TT-SS-S-HHHHHHHHTTT-SSEEEEEE-GGGGG-SPPPHHHHHHHHHHHHHHHHHHTSS--SEEEEEETTEEEEEETTHHHHSPP--HHHHHHHHHHHHHT-